Protein AF-A0A7V2MFM9-F1 (afdb_monomer_lite)

Structure (mmCIF, N/CA/C/O backbone):
data_AF-A0A7V2MFM9-F1
#
_entry.id   AF-A0A7V2MFM9-F1
#
loop_
_atom_site.group_PDB
_atom_site.id
_atom_site.type_symbol
_atom_site.label_atom_id
_atom_site.label_alt_id
_atom_site.label_comp_id
_atom_site.label_asym_id
_atom_site.label_entity_id
_atom_site.label_seq_id
_atom_site.pdbx_PDB_ins_code
_atom_site.Cartn_x
_atom_site.Cartn_y
_atom_site.Cartn_z
_atom_site.occupancy
_atom_site.B_iso_or_equiv
_atom_site.auth_seq_id
_atom_site.auth_comp_id
_atom_site.auth_asym_id
_atom_site.auth_atom_id
_atom_site.pdbx_PDB_model_num
ATOM 1 N N . MET A 1 1 ? 17.172 -5.231 14.707 1.00 28.23 1 MET A N 1
ATOM 2 C CA . MET A 1 1 ? 16.813 -5.844 13.410 1.00 28.23 1 MET A CA 1
ATOM 3 C C . MET A 1 1 ? 17.746 -5.259 12.350 1.00 28.23 1 MET A C 1
ATOM 5 O O . MET A 1 1 ? 17.566 -4.114 11.964 1.00 28.23 1 MET A O 1
ATOM 9 N N . ARG A 1 2 ? 18.834 -5.957 11.995 1.00 22.16 2 ARG A N 1
ATOM 10 C CA . ARG A 1 2 ? 19.785 -5.499 10.965 1.00 22.16 2 ARG A CA 1
ATOM 11 C C . ARG A 1 2 ? 19.236 -5.930 9.603 1.00 22.16 2 ARG A C 1
ATOM 13 O O . ARG A 1 2 ? 19.303 -7.108 9.276 1.00 22.16 2 ARG A O 1
ATOM 20 N N . PHE A 1 3 ? 18.655 -5.003 8.844 1.00 26.72 3 PHE A N 1
ATOM 21 C CA . PHE A 1 3 ? 18.325 -5.252 7.441 1.00 26.72 3 PHE A CA 1
ATOM 22 C C . PHE A 1 3 ? 19.633 -5.250 6.649 1.00 26.72 3 PHE A C 1
ATOM 24 O O . PHE A 1 3 ? 20.173 -4.194 6.328 1.00 26.72 3 PHE A O 1
ATOM 31 N N . LEU A 1 4 ? 20.178 -6.438 6.385 1.00 26.12 4 LEU A N 1
ATOM 32 C CA . LEU A 1 4 ? 21.267 -6.589 5.430 1.00 26.12 4 LEU A CA 1
ATOM 33 C C . LEU A 1 4 ? 20.660 -6.392 4.035 1.00 26.12 4 LEU A C 1
ATOM 35 O O . LEU A 1 4 ? 20.021 -7.292 3.491 1.00 26.12 4 LEU A O 1
ATOM 39 N N . ILE A 1 5 ? 20.788 -5.187 3.482 1.00 33.12 5 ILE A N 1
ATOM 40 C CA . ILE A 1 5 ? 20.418 -4.922 2.092 1.00 33.12 5 ILE A CA 1
ATOM 41 C C . ILE A 1 5 ? 21.481 -5.606 1.229 1.00 33.12 5 ILE A C 1
ATOM 43 O O . ILE A 1 5 ? 22.551 -5.055 0.983 1.00 33.12 5 ILE A O 1
ATOM 47 N N . PHE A 1 6 ? 21.201 -6.833 0.794 1.00 30.94 6 PHE A N 1
ATOM 48 C CA . PHE A 1 6 ? 21.954 -7.464 -0.283 1.00 30.94 6 PHE A CA 1
ATOM 49 C C . PHE A 1 6 ? 21.655 -6.685 -1.567 1.00 30.94 6 PHE A C 1
ATOM 51 O O . PHE A 1 6 ? 20.630 -6.893 -2.212 1.00 30.94 6 PHE A O 1
ATOM 58 N N . LEU A 1 7 ? 22.539 -5.756 -1.929 1.00 33.62 7 LEU A N 1
ATOM 59 C CA . LEU A 1 7 ? 22.647 -5.282 -3.303 1.00 33.62 7 LEU A CA 1
ATOM 60 C C . LEU A 1 7 ? 23.414 -6.366 -4.070 1.00 33.62 7 LEU A C 1
ATOM 62 O O . LEU A 1 7 ? 24.612 -6.526 -3.830 1.00 33.62 7 LEU A O 1
ATOM 66 N N . PRO A 1 8 ? 22.775 -7.146 -4.961 1.00 38.88 8 PRO A N 1
ATOM 67 C CA . PRO A 1 8 ? 23.508 -8.094 -5.777 1.00 38.88 8 PRO A CA 1
ATOM 68 C C . PRO A 1 8 ? 24.357 -7.300 -6.775 1.00 38.88 8 PRO A C 1
ATOM 70 O O . PRO A 1 8 ? 23.875 -6.853 -7.816 1.00 38.88 8 PRO A O 1
ATOM 73 N N . LEU A 1 9 ? 25.641 -7.135 -6.464 1.00 38.28 9 LEU A N 1
ATOM 74 C CA . LEU A 1 9 ? 26.685 -6.773 -7.422 1.00 38.28 9 LEU A CA 1
ATOM 75 C C . LEU A 1 9 ? 26.957 -7.981 -8.339 1.00 38.28 9 LEU A C 1
ATOM 77 O O . LEU A 1 9 ? 28.057 -8.521 -8.378 1.00 38.28 9 LEU A O 1
ATOM 81 N N . CYS A 1 10 ? 25.942 -8.464 -9.058 1.00 39.78 10 CYS A N 1
ATOM 82 C CA . CYS A 1 10 ? 26.129 -9.523 -10.044 1.00 39.78 10 CYS A CA 1
ATOM 83 C C . CYS A 1 10 ? 26.577 -8.902 -11.370 1.00 39.78 10 CYS A C 1
ATOM 85 O O . CYS A 1 10 ? 25.773 -8.389 -12.151 1.00 39.78 10 CYS A O 1
ATOM 87 N N . GLY A 1 11 ? 27.888 -8.962 -11.605 1.00 39.03 11 GLY A N 1
ATOM 88 C CA . GLY A 1 11 ? 28.531 -8.672 -12.880 1.00 39.03 11 GLY A CA 1
ATOM 89 C C . GLY A 1 11 ? 28.174 -9.722 -13.930 1.00 39.03 11 GLY A C 1
ATOM 90 O O . GLY A 1 11 ? 28.834 -10.744 -14.057 1.00 39.03 11 GLY A O 1
ATOM 91 N N . GLY A 1 12 ? 27.128 -9.449 -14.700 1.00 43.03 12 GLY A N 1
ATOM 92 C CA . GLY A 1 12 ? 26.833 -10.118 -15.959 1.00 43.03 12 GLY A CA 1
ATOM 93 C C . GLY A 1 12 ? 26.215 -9.090 -16.891 1.00 43.03 12 GLY A C 1
ATOM 94 O O . GLY A 1 12 ? 25.086 -8.656 -16.667 1.00 43.03 12 GLY A O 1
ATOM 95 N N . LEU A 1 13 ? 26.971 -8.639 -17.895 1.00 42.72 13 LEU A N 1
ATOM 96 C CA . LEU A 1 13 ? 26.523 -7.663 -18.893 1.00 42.72 13 LEU A CA 1
ATOM 97 C C . LEU A 1 13 ? 25.473 -8.308 -19.808 1.00 42.72 13 LEU A C 1
ATOM 99 O O . LEU A 1 13 ? 25.763 -8.735 -20.922 1.00 42.72 13 LEU A O 1
ATOM 103 N N . ALA A 1 14 ? 24.236 -8.403 -19.324 1.00 48.91 14 ALA A N 1
ATOM 104 C CA . ALA A 1 14 ? 23.092 -8.695 -20.169 1.00 48.91 14 ALA A CA 1
ATOM 105 C C . ALA A 1 14 ? 22.925 -7.558 -21.193 1.00 48.91 14 ALA A C 1
ATOM 107 O O . ALA A 1 14 ? 23.039 -6.379 -20.845 1.00 48.91 14 ALA A O 1
ATOM 108 N N . ALA A 1 15 ? 22.669 -7.911 -22.455 1.00 46.16 15 ALA A N 1
ATOM 109 C CA . ALA A 1 15 ? 22.426 -6.948 -23.528 1.00 46.16 15 ALA A CA 1
ATOM 110 C C . ALA A 1 15 ? 21.334 -5.930 -23.132 1.00 46.16 15 ALA A C 1
ATOM 112 O O . ALA A 1 15 ? 20.383 -6.312 -22.447 1.00 46.16 15 ALA A O 1
ATOM 113 N N . PRO A 1 16 ? 21.432 -4.655 -23.563 1.00 45.28 16 PRO A N 1
ATOM 114 C CA . PRO A 1 16 ? 20.460 -3.620 -23.222 1.00 45.28 16 PRO A CA 1
ATOM 115 C C . PRO A 1 16 ? 19.063 -4.040 -23.681 1.00 45.28 16 PRO A C 1
ATOM 117 O O . PRO A 1 16 ? 18.812 -4.280 -24.864 1.00 45.28 16 PRO A O 1
ATOM 120 N N . ILE A 1 17 ? 18.162 -4.176 -22.714 1.00 47.69 17 ILE A N 1
ATOM 121 C CA . ILE A 1 17 ? 16.843 -4.766 -22.929 1.00 47.69 17 ILE A CA 1
ATOM 122 C C . ILE A 1 17 ? 15.903 -3.677 -23.458 1.00 47.69 17 ILE A C 1
ATOM 124 O O . ILE A 1 17 ? 15.924 -2.566 -22.923 1.00 47.69 17 ILE A O 1
ATOM 128 N N . PRO A 1 18 ? 15.099 -3.952 -24.509 1.00 54.28 18 PRO A N 1
ATOM 129 C CA . PRO A 1 18 ? 14.146 -2.986 -25.027 1.00 54.28 18 PRO A CA 1
ATOM 130 C C . PRO A 1 18 ? 13.223 -2.495 -23.918 1.00 54.28 18 PRO A C 1
ATOM 132 O O . PRO A 1 18 ? 12.782 -3.250 -23.050 1.00 54.28 18 PRO A O 1
ATOM 135 N N . ASP A 1 19 ? 12.979 -1.200 -23.998 1.00 59.31 19 ASP A N 1
ATOM 136 C CA . ASP A 1 19 ? 12.135 -0.415 -23.124 1.00 59.31 19 ASP A CA 1
ATOM 137 C C . ASP A 1 19 ? 10.803 -1.128 -22.843 1.00 59.31 19 ASP A C 1
ATOM 139 O O . ASP A 1 19 ? 9.998 -1.332 -23.754 1.00 59.31 19 ASP A O 1
ATOM 143 N N . GLN A 1 20 ? 10.584 -1.579 -21.605 1.00 65.25 20 GLN A N 1
ATOM 144 C CA . GLN A 1 20 ? 9.329 -2.235 -21.224 1.00 65.25 20 GLN A CA 1
ATOM 145 C C . GLN A 1 20 ? 8.269 -1.159 -20.984 1.00 65.25 20 GLN A C 1
ATOM 147 O O . GLN A 1 20 ? 8.007 -0.772 -19.849 1.00 65.25 20 GLN A O 1
ATOM 152 N N . SER A 1 21 ? 7.670 -0.670 -22.069 1.00 80.81 21 SER A N 1
ATOM 153 C CA . SER A 1 21 ? 6.615 0.346 -22.031 1.00 80.81 21 SER A CA 1
ATOM 154 C C . SER A 1 21 ? 5.317 -0.149 -21.397 1.00 80.81 21 SER A C 1
ATOM 156 O O . SER A 1 21 ? 4.509 0.671 -20.982 1.00 80.81 21 SER A O 1
ATOM 158 N N . VAL A 1 22 ? 5.099 -1.465 -21.309 1.00 89.19 22 VAL A N 1
ATOM 159 C CA . VAL A 1 22 ? 3.931 -2.079 -20.663 1.00 89.19 22 VAL A CA 1
ATOM 160 C C . VAL A 1 22 ? 4.378 -3.305 -19.878 1.00 89.19 22 VAL A C 1
ATOM 162 O O . VAL A 1 22 ? 5.182 -4.102 -20.366 1.00 89.19 22 VAL A O 1
ATOM 165 N N . ARG A 1 23 ? 3.839 -3.468 -18.671 1.00 90.31 23 ARG A N 1
ATOM 166 C CA . ARG A 1 23 ? 4.112 -4.605 -17.797 1.00 90.31 23 ARG A CA 1
ATOM 167 C C . ARG A 1 23 ? 2.863 -4.958 -17.005 1.00 90.31 23 ARG A C 1
ATOM 169 O O . ARG A 1 23 ? 2.269 -4.091 -16.376 1.00 90.31 23 ARG A O 1
ATOM 176 N N . ILE A 1 24 ? 2.507 -6.237 -17.001 1.00 92.50 24 ILE A N 1
ATOM 177 C CA . ILE A 1 24 ? 1.445 -6.777 -16.149 1.00 92.50 24 ILE A CA 1
ATOM 178 C C . ILE A 1 24 ? 2.081 -7.848 -15.280 1.00 92.50 24 ILE A C 1
ATOM 180 O O . ILE A 1 24 ? 2.704 -8.771 -15.802 1.00 92.50 24 ILE A O 1
ATOM 184 N N . ILE A 1 25 ? 1.973 -7.716 -13.967 1.00 93.06 25 ILE A N 1
ATOM 185 C CA . ILE A 1 25 ? 2.511 -8.678 -13.010 1.00 93.06 25 ILE A CA 1
ATOM 186 C C . ILE A 1 25 ? 1.401 -9.135 -12.093 1.00 93.06 25 ILE A C 1
ATOM 188 O O . ILE A 1 25 ? 0.665 -8.305 -11.581 1.00 93.06 25 ILE A O 1
ATOM 192 N N . ALA A 1 26 ? 1.321 -10.433 -11.834 1.00 93.62 26 ALA A N 1
ATOM 193 C CA . ALA A 1 26 ? 0.479 -10.960 -10.771 1.00 93.62 26 ALA A CA 1
ATOM 194 C C . ALA A 1 26 ? 1.302 -11.849 -9.843 1.00 93.62 26 ALA A C 1
ATOM 196 O O . ALA A 1 26 ? 2.227 -12.533 -10.288 1.00 93.62 26 ALA A O 1
ATOM 197 N N . GLY A 1 27 ? 1.005 -11.820 -8.550 1.00 93.19 27 GLY A N 1
ATOM 198 C CA . GLY A 1 27 ? 1.821 -12.531 -7.581 1.00 93.19 27 GLY A CA 1
ATOM 199 C C . GLY A 1 27 ? 1.334 -12.435 -6.150 1.00 93.19 27 GLY A C 1
ATOM 200 O O . GLY A 1 27 ? 0.159 -12.184 -5.883 1.00 93.19 27 GLY A O 1
ATOM 201 N N . LEU A 1 28 ? 2.278 -12.650 -5.239 1.00 93.38 28 LEU A N 1
ATOM 202 C CA . LEU A 1 28 ? 2.068 -12.654 -3.802 1.00 93.38 28 LEU A CA 1
ATOM 203 C C . LEU A 1 28 ? 2.970 -11.617 -3.147 1.00 93.38 28 LEU A C 1
ATOM 205 O O . LEU A 1 28 ? 4.139 -11.452 -3.501 1.00 93.38 28 LEU A O 1
ATOM 209 N N . GLU A 1 29 ? 2.414 -10.920 -2.171 1.00 93.81 29 GLU A N 1
ATOM 210 C CA . GLU A 1 29 ? 3.131 -9.973 -1.338 1.00 93.81 29 GLU A CA 1
ATOM 211 C C . GLU A 1 29 ? 2.871 -10.264 0.135 1.00 93.81 29 GLU A C 1
ATOM 213 O O . GLU A 1 29 ? 1.782 -10.677 0.528 1.00 93.81 29 GLU A O 1
ATOM 218 N N . GLN A 1 30 ? 3.874 -10.001 0.955 1.00 93.31 30 GLN A N 1
ATOM 219 C CA . GLN A 1 30 ? 3.729 -9.818 2.383 1.00 93.31 30 GLN A CA 1
ATOM 220 C C . GLN A 1 30 ? 3.854 -8.329 2.672 1.00 93.31 30 GLN A C 1
ATOM 222 O O . GLN A 1 30 ? 4.823 -7.681 2.275 1.00 93.31 30 GLN A O 1
ATOM 227 N N . SER A 1 31 ? 2.866 -7.787 3.368 1.00 93.56 31 SER A N 1
ATOM 228 C CA . SER A 1 31 ? 2.867 -6.402 3.822 1.00 93.56 31 SER A CA 1
ATOM 229 C C . SER A 1 31 ? 2.670 -6.346 5.327 1.00 93.56 31 SER A C 1
ATOM 231 O O . SER A 1 31 ? 2.075 -7.241 5.928 1.00 93.56 31 SER A O 1
ATOM 233 N N . GLY A 1 32 ? 3.198 -5.307 5.955 1.00 91.94 32 GLY A N 1
ATOM 234 C CA . GLY A 1 32 ? 3.067 -5.106 7.387 1.00 91.94 32 GLY A CA 1
ATOM 235 C C . GLY A 1 32 ? 3.265 -3.650 7.760 1.00 91.94 32 GLY A C 1
ATOM 236 O O . GLY A 1 32 ? 3.769 -2.847 6.975 1.00 91.94 32 GLY A O 1
ATOM 237 N N . ALA A 1 33 ? 2.864 -3.323 8.980 1.00 91.44 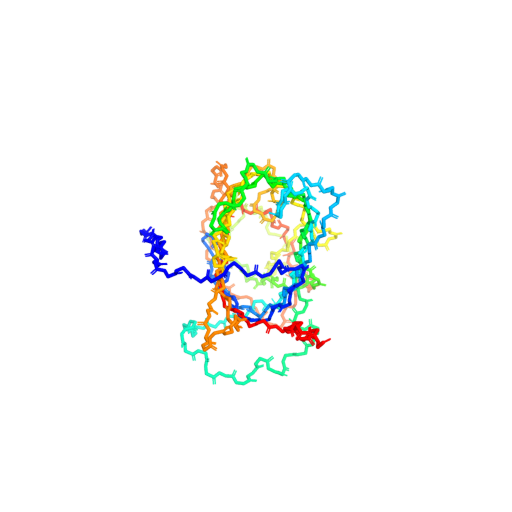33 ALA A N 1
ATOM 238 C CA . ALA A 1 33 ? 3.115 -2.028 9.586 1.00 91.44 33 ALA A CA 1
ATOM 239 C C . ALA A 1 33 ? 3.810 -2.229 10.933 1.00 91.44 33 ALA A C 1
ATOM 241 O O . ALA A 1 33 ? 3.605 -3.249 11.595 1.00 91.44 33 ALA A O 1
ATOM 242 N N . SER A 1 34 ? 4.616 -1.258 11.356 1.00 88.81 34 SER A N 1
ATOM 243 C CA . SER A 1 34 ? 5.258 -1.290 12.669 1.00 88.81 34 SER A CA 1
ATOM 244 C C . SER A 1 34 ? 4.211 -1.478 13.777 1.00 88.81 34 SER A C 1
ATOM 246 O O . SER A 1 34 ? 3.210 -0.759 13.839 1.00 88.81 34 SER A O 1
ATOM 248 N N . GLY A 1 35 ? 4.415 -2.489 14.628 1.00 83.62 35 GLY A N 1
ATOM 249 C CA . GLY A 1 35 ? 3.490 -2.846 15.709 1.00 83.62 35 GLY A CA 1
ATOM 250 C C . GLY A 1 35 ? 2.209 -3.573 15.275 1.00 83.62 35 GLY A C 1
ATOM 251 O O . GLY A 1 35 ? 1.296 -3.688 16.089 1.00 83.62 35 GLY A O 1
ATOM 252 N N . ALA A 1 36 ? 2.119 -4.052 14.032 1.00 84.81 36 ALA A N 1
ATOM 253 C CA . ALA A 1 36 ? 1.030 -4.900 13.551 1.00 84.81 36 ALA A CA 1
ATOM 254 C C . ALA A 1 36 ? 1.567 -6.218 12.975 1.00 84.81 36 ALA A C 1
ATOM 256 O O . ALA A 1 36 ? 2.700 -6.284 12.495 1.00 84.81 36 ALA A O 1
ATOM 257 N N . SER A 1 37 ? 0.738 -7.262 12.995 1.00 86.62 37 SER A N 1
ATOM 258 C CA . SER A 1 37 ? 1.042 -8.518 12.309 1.00 86.62 37 SER A CA 1
ATOM 259 C C . SER A 1 37 ? 1.158 -8.284 10.804 1.00 86.62 37 SER A C 1
ATOM 261 O O . SER A 1 37 ? 0.412 -7.488 10.227 1.00 86.62 37 SER A O 1
ATOM 263 N N . SER A 1 38 ? 2.081 -8.986 10.153 1.00 89.25 38 SER A N 1
ATOM 264 C CA . SER A 1 38 ? 2.138 -8.996 8.695 1.00 89.25 38 SER A CA 1
ATOM 265 C C . SER A 1 38 ? 0.986 -9.796 8.106 1.00 89.25 38 SER A C 1
ATOM 267 O O . SER A 1 38 ? 0.534 -10.774 8.698 1.00 89.25 38 SER A O 1
ATOM 269 N N . ALA A 1 39 ? 0.567 -9.418 6.908 1.00 89.81 39 ALA A N 1
ATOM 270 C CA . ALA A 1 39 ? -0.446 -10.118 6.144 1.00 89.81 39 ALA A CA 1
ATOM 271 C C . ALA A 1 39 ? 0.082 -10.482 4.759 1.00 89.81 39 ALA A C 1
ATOM 273 O O . ALA A 1 39 ? 0.817 -9.707 4.139 1.00 89.81 39 ALA A O 1
ATOM 274 N N . GLN A 1 40 ? -0.339 -11.644 4.266 1.00 91.12 40 GLN A N 1
ATOM 275 C CA . GLN A 1 40 ? -0.100 -12.048 2.888 1.00 91.12 40 GLN A CA 1
ATOM 276 C C . GLN A 1 40 ? -1.281 -11.623 2.014 1.00 91.12 40 GLN A C 1
ATOM 278 O O . GLN A 1 40 ? -2.441 -11.699 2.430 1.00 91.12 40 GLN A O 1
ATOM 283 N N . ARG A 1 41 ? -0.983 -11.145 0.807 1.00 91.06 41 ARG A N 1
ATOM 284 C CA . ARG A 1 41 ? -1.965 -10.699 -0.185 1.00 91.06 41 ARG A CA 1
ATOM 285 C C . ARG A 1 41 ? -1.582 -11.204 -1.565 1.00 91.06 41 ARG A C 1
ATOM 287 O O . ARG A 1 41 ? -0.404 -11.332 -1.893 1.00 91.06 41 ARG A O 1
ATOM 294 N N . GLN A 1 42 ? -2.593 -11.451 -2.381 1.00 92.25 42 GLN A N 1
ATOM 295 C CA . GLN A 1 42 ? -2.434 -11.561 -3.824 1.00 92.25 42 GLN A CA 1
ATOM 296 C C . GLN A 1 42 ? -2.454 -10.154 -4.414 1.00 92.25 42 GLN A C 1
ATOM 298 O O . GLN A 1 42 ? -3.148 -9.274 -3.901 1.00 92.25 42 GLN A O 1
ATOM 303 N N . PHE A 1 43 ? -1.693 -9.931 -5.480 1.00 93.69 43 PHE A N 1
ATOM 304 C CA . PHE A 1 43 ? -1.696 -8.644 -6.163 1.00 93.69 43 PHE A CA 1
ATOM 305 C C . PHE A 1 43 ? -1.652 -8.794 -7.679 1.00 93.69 43 PHE A C 1
ATOM 307 O O . PHE A 1 43 ? -1.116 -9.770 -8.207 1.00 93.69 43 PHE A O 1
ATOM 314 N N . VAL A 1 44 ? -2.166 -7.773 -8.360 1.00 94.19 44 VAL A N 1
ATOM 315 C CA . VAL A 1 44 ? -1.979 -7.524 -9.789 1.00 94.19 44 VAL A CA 1
ATOM 316 C C . VAL A 1 44 ? -1.440 -6.107 -9.951 1.00 94.19 44 VAL A C 1
ATOM 318 O O . VAL A 1 44 ? -1.947 -5.174 -9.342 1.00 94.19 44 VAL A O 1
ATOM 321 N N . ASN A 1 45 ? -0.395 -5.938 -10.747 1.00 94.75 45 ASN A N 1
ATOM 322 C CA . ASN A 1 45 ? 0.282 -4.678 -11.008 1.00 94.75 45 ASN A CA 1
ATOM 323 C C . ASN A 1 45 ? 0.319 -4.429 -12.515 1.00 94.75 45 ASN A C 1
ATOM 325 O O . ASN A 1 45 ? 0.831 -5.260 -13.264 1.00 94.75 45 ASN A O 1
ATOM 329 N N . LEU A 1 46 ? -0.219 -3.297 -12.950 1.00 94.88 46 LEU A N 1
ATOM 330 C CA . LEU A 1 46 ? -0.250 -2.854 -14.333 1.00 94.88 46 LEU A CA 1
ATOM 331 C C . LEU A 1 46 ? 0.551 -1.564 -14.435 1.00 94.88 46 LEU A C 1
ATOM 333 O O . LEU A 1 46 ? 0.123 -0.520 -13.957 1.00 94.88 46 LEU A O 1
ATOM 337 N N . PHE A 1 47 ? 1.695 -1.637 -15.097 1.00 93.88 47 PHE A N 1
ATOM 338 C CA . PHE A 1 47 ? 2.568 -0.501 -15.322 1.00 93.88 47 PHE A CA 1
ATOM 339 C C . PHE A 1 47 ? 2.615 -0.161 -16.807 1.00 93.88 47 PHE A C 1
ATOM 341 O O . PHE A 1 47 ? 2.730 -1.049 -17.660 1.00 93.88 47 PHE A O 1
ATOM 348 N N . ARG A 1 48 ? 2.569 1.133 -17.117 1.00 93.56 48 ARG A N 1
ATOM 349 C CA . ARG A 1 48 ? 2.744 1.654 -18.467 1.00 93.56 48 ARG A CA 1
ATOM 350 C C . ARG A 1 48 ? 3.576 2.928 -18.463 1.00 93.56 48 ARG A C 1
ATOM 352 O O . ARG A 1 48 ? 3.423 3.770 -17.588 1.00 93.56 48 ARG A O 1
ATOM 359 N N . GLU A 1 49 ? 4.432 3.074 -19.465 1.00 92.19 49 GLU A N 1
ATOM 360 C CA . GLU A 1 49 ? 5.264 4.255 -19.680 1.00 92.19 49 GLU A CA 1
ATOM 361 C C . GLU A 1 49 ? 5.159 4.735 -21.134 1.00 92.19 49 GLU A C 1
ATOM 363 O O . GLU A 1 49 ? 5.116 3.938 -22.076 1.00 92.19 49 GLU A O 1
ATOM 368 N N . TRP A 1 50 ? 5.136 6.054 -21.306 1.00 90.88 50 TRP A N 1
ATOM 369 C CA . TRP A 1 50 ? 5.067 6.764 -22.576 1.00 90.88 50 TRP A CA 1
ATOM 370 C C . TRP A 1 50 ? 6.169 7.819 -22.650 1.00 90.88 50 TRP A C 1
ATOM 372 O O . TRP A 1 50 ? 6.407 8.552 -21.690 1.00 90.88 50 TRP A O 1
ATOM 382 N N . THR A 1 51 ? 6.812 7.952 -23.807 1.00 90.69 51 THR A N 1
ATOM 383 C CA . THR A 1 51 ? 7.703 9.088 -24.078 1.00 90.69 51 THR A CA 1
ATOM 384 C C . THR A 1 51 ? 6.852 10.303 -24.424 1.00 90.69 51 THR A C 1
ATOM 386 O O . THR A 1 51 ? 6.112 10.259 -25.402 1.00 90.69 51 THR A O 1
ATOM 389 N N . VAL A 1 52 ? 6.957 11.373 -23.635 1.00 92.38 52 VAL A N 1
ATOM 390 C CA . VAL A 1 52 ? 6.197 12.619 -23.853 1.00 92.38 52 VAL A CA 1
ATOM 391 C C . VAL A 1 52 ? 7.032 13.708 -24.516 1.00 92.38 52 VAL A C 1
ATOM 393 O O . VAL A 1 52 ? 6.488 14.555 -25.212 1.00 92.38 52 VAL A O 1
ATOM 396 N N . ALA A 1 53 ? 8.355 13.659 -24.359 1.00 90.19 53 ALA A N 1
ATOM 397 C CA . ALA A 1 53 ? 9.278 14.510 -25.098 1.00 90.19 53 ALA A CA 1
ATOM 398 C C . ALA A 1 53 ? 10.508 13.695 -25.492 1.00 90.19 53 ALA A C 1
ATOM 400 O O . ALA A 1 53 ? 11.110 13.024 -24.650 1.00 90.19 53 ALA A O 1
ATOM 401 N N . ALA A 1 54 ? 10.878 13.737 -26.771 1.00 87.44 54 ALA A N 1
ATOM 402 C CA . ALA A 1 54 ? 12.127 13.145 -27.227 1.00 87.44 54 ALA A CA 1
ATOM 403 C C . ALA A 1 54 ? 13.313 13.949 -26.676 1.00 87.44 54 ALA A C 1
ATOM 405 O O . ALA A 1 54 ? 13.241 15.169 -26.560 1.00 87.44 54 ALA A O 1
ATOM 406 N N . GLY A 1 55 ? 14.407 13.267 -26.354 1.00 81.88 55 GLY A N 1
ATOM 407 C CA . GLY A 1 55 ? 15.681 13.923 -26.070 1.00 81.88 55 GLY A CA 1
ATOM 408 C C . GLY A 1 55 ? 16.776 13.406 -26.988 1.00 81.88 55 GLY A C 1
ATOM 409 O O . GLY A 1 55 ? 16.547 12.519 -27.814 1.00 81.88 55 GLY A O 1
ATOM 410 N N . SER A 1 56 ? 17.977 13.958 -26.846 1.00 74.69 56 SER A N 1
ATOM 411 C CA . SER A 1 56 ? 19.142 13.576 -27.641 1.00 74.69 56 SER A CA 1
ATOM 412 C C . SER A 1 56 ? 19.591 12.147 -27.297 1.00 74.69 56 SER A C 1
ATOM 414 O O . SER A 1 56 ? 20.337 11.893 -26.355 1.00 74.69 56 SER A O 1
ATOM 416 N N . GLY A 1 57 ? 19.107 11.170 -28.066 1.00 71.38 57 GLY A N 1
ATOM 417 C CA . GLY A 1 57 ? 19.557 9.777 -28.014 1.00 71.38 57 GLY A CA 1
ATOM 418 C C . GLY A 1 57 ? 18.563 8.778 -27.412 1.00 71.38 57 GLY A C 1
ATOM 419 O O . GLY A 1 57 ? 17.521 9.117 -26.847 1.00 71.38 57 GLY A O 1
ATOM 420 N N . ARG A 1 58 ? 18.894 7.486 -27.551 1.00 66.06 58 ARG A N 1
ATOM 421 C CA . ARG A 1 58 ? 18.069 6.379 -27.041 1.00 66.06 58 ARG A CA 1
ATOM 422 C C . ARG A 1 58 ? 17.959 6.467 -25.518 1.00 66.06 58 ARG A C 1
ATOM 424 O O . ARG A 1 58 ? 18.950 6.312 -24.815 1.00 66.06 58 ARG A O 1
ATOM 431 N N . GLY A 1 59 ? 16.743 6.691 -25.024 1.00 68.81 59 GLY A N 1
ATOM 432 C CA . GLY A 1 59 ? 16.451 6.788 -23.591 1.00 68.81 59 GLY A CA 1
ATOM 433 C C . GLY A 1 59 ? 16.579 8.190 -22.987 1.00 68.81 59 GLY A C 1
ATOM 434 O O . GLY A 1 59 ? 16.319 8.337 -21.800 1.00 68.81 59 GLY A O 1
ATOM 435 N N . GLY A 1 60 ? 16.928 9.212 -23.778 1.00 73.31 60 GLY A N 1
ATOM 436 C CA . GLY A 1 60 ? 17.159 10.585 -23.303 1.00 73.31 60 GLY A CA 1
ATOM 437 C C . GLY A 1 60 ? 15.921 11.483 -23.182 1.00 73.31 60 GLY A C 1
ATOM 438 O O . GLY A 1 60 ? 16.082 12.683 -23.021 1.00 73.31 60 GLY A O 1
ATOM 439 N N . GLY A 1 61 ? 14.702 10.949 -23.285 1.00 87.31 61 GLY A N 1
ATOM 440 C CA . GLY A 1 61 ? 13.463 11.738 -23.293 1.00 87.31 61 GLY A CA 1
ATOM 441 C C . GLY A 1 61 ? 12.732 11.797 -21.950 1.00 87.31 61 GLY A C 1
ATOM 442 O O . GLY A 1 61 ? 12.876 10.891 -21.127 1.00 87.31 61 GLY A O 1
ATOM 443 N N . VAL A 1 62 ? 11.901 12.827 -21.762 1.00 91.38 62 VAL A N 1
ATOM 444 C CA . VAL A 1 62 ? 10.948 12.895 -20.642 1.00 91.38 62 VAL A CA 1
ATOM 445 C C . VAL A 1 62 ? 9.864 11.850 -20.859 1.00 91.38 62 VAL A C 1
ATOM 447 O O . VAL A 1 62 ? 9.338 11.694 -21.968 1.00 91.38 62 VAL A O 1
ATOM 450 N N . ARG A 1 63 ? 9.519 11.133 -19.792 1.00 93.38 63 ARG A N 1
ATOM 451 C CA . ARG A 1 63 ? 8.526 10.064 -19.840 1.00 93.38 63 ARG A CA 1
ATOM 452 C C . ARG A 1 63 ? 7.431 10.286 -18.825 1.00 93.38 63 ARG A C 1
ATOM 454 O O . ARG A 1 63 ? 7.700 10.671 -17.693 1.00 93.38 63 ARG A O 1
ATOM 461 N N . TRP A 1 64 ? 6.211 10.002 -19.237 1.00 93.19 64 TRP A N 1
ATOM 462 C CA . TRP A 1 64 ? 5.067 9.880 -18.352 1.00 93.19 64 TRP A CA 1
ATOM 463 C C . TRP A 1 64 ? 4.825 8.401 -18.085 1.00 93.19 64 TRP A C 1
ATOM 465 O O . TRP A 1 64 ? 4.962 7.578 -18.987 1.00 93.19 64 TRP A O 1
ATOM 475 N N . TRP A 1 65 ? 4.489 8.043 -16.856 1.00 94.31 65 TRP A N 1
ATOM 476 C CA . TRP A 1 65 ? 4.176 6.670 -16.494 1.00 94.31 65 TRP A CA 1
ATOM 477 C C . TRP A 1 65 ? 2.962 6.603 -15.576 1.00 94.31 65 TRP A C 1
ATOM 479 O O . TRP A 1 65 ? 2.616 7.558 -14.877 1.00 94.31 65 TRP A O 1
ATOM 489 N N . GLY A 1 66 ? 2.310 5.451 -15.598 1.00 93.75 66 GLY A N 1
ATOM 490 C CA . GLY A 1 66 ? 1.204 5.092 -14.729 1.00 93.75 66 GLY A CA 1
ATOM 491 C C . GLY A 1 66 ? 1.404 3.684 -14.194 1.00 93.75 66 GLY A C 1
ATOM 492 O O . GLY A 1 66 ? 1.871 2.796 -14.907 1.00 93.75 66 GLY A O 1
ATOM 493 N N . ASP A 1 67 ? 1.056 3.501 -12.934 1.00 94.62 67 ASP A N 1
ATOM 494 C CA . ASP A 1 67 ? 1.085 2.242 -12.218 1.00 94.62 67 ASP A CA 1
ATOM 495 C C . ASP A 1 67 ? -0.245 2.056 -11.482 1.00 94.62 67 ASP A C 1
ATOM 497 O O . ASP A 1 67 ? -0.666 2.908 -10.696 1.00 94.62 67 ASP A O 1
ATOM 501 N N . VAL A 1 68 ? -0.919 0.950 -11.769 1.00 94.88 68 VAL A N 1
ATOM 502 C CA . VAL A 1 68 ? -2.144 0.522 -11.099 1.00 94.88 68 VAL A CA 1
ATOM 503 C C . VAL A 1 68 ? -1.852 -0.794 -10.409 1.00 94.88 68 VAL A C 1
ATOM 505 O O . VAL A 1 68 ? -1.565 -1.799 -11.058 1.00 94.88 68 VAL A O 1
ATOM 508 N N . ARG A 1 69 ? -1.973 -0.824 -9.088 1.00 94.19 69 ARG A N 1
ATOM 509 C CA . ARG A 1 69 ? -1.857 -2.044 -8.300 1.00 94.19 69 ARG A CA 1
ATOM 510 C C . ARG A 1 69 ? -3.185 -2.357 -7.633 1.00 94.19 69 ARG A C 1
ATOM 512 O O . ARG A 1 69 ? -3.730 -1.529 -6.916 1.00 94.19 69 ARG A O 1
ATOM 519 N N . LEU A 1 70 ? -3.672 -3.570 -7.836 1.00 92.38 70 LEU A N 1
ATOM 520 C CA . LEU A 1 70 ? -4.804 -4.143 -7.121 1.00 92.38 70 LEU A CA 1
ATOM 521 C C . LEU A 1 70 ? -4.279 -5.189 -6.145 1.00 92.38 70 LEU A C 1
ATOM 523 O O . LEU A 1 70 ? -3.381 -5.961 -6.487 1.00 92.38 70 LEU A O 1
ATOM 527 N N . THR A 1 71 ? -4.820 -5.204 -4.934 1.00 90.56 71 THR A N 1
ATOM 528 C CA . THR A 1 71 ? -4.427 -6.140 -3.878 1.00 90.56 71 THR A CA 1
ATOM 529 C C . THR A 1 71 ? -5.652 -6.747 -3.215 1.00 90.56 71 THR A C 1
ATOM 531 O O . THR A 1 71 ? -6.662 -6.069 -2.996 1.00 90.56 71 THR A O 1
ATOM 534 N N . SER A 1 72 ? -5.543 -8.033 -2.889 1.00 88.12 72 SER A N 1
ATOM 535 C CA . SER A 1 72 ? -6.595 -8.781 -2.213 1.00 88.12 72 SER A CA 1
ATOM 536 C C . SER A 1 72 ? -6.723 -8.376 -0.749 1.00 88.12 72 SER A C 1
ATOM 538 O O . SER A 1 72 ? -5.836 -7.733 -0.174 1.00 88.12 72 SER A O 1
ATOM 540 N N . ALA A 1 73 ? -7.797 -8.843 -0.110 1.00 80.25 73 ALA A N 1
ATOM 541 C CA . ALA A 1 73 ? -7.905 -8.764 1.340 1.00 80.25 73 ALA A CA 1
ATOM 542 C C . ALA A 1 73 ? -6.695 -9.461 1.995 1.00 80.25 73 ALA A C 1
ATOM 544 O O . ALA A 1 73 ? -6.197 -10.466 1.465 1.00 80.25 73 ALA A O 1
ATOM 545 N N . PRO A 1 74 ? -6.196 -8.933 3.128 1.00 76.56 74 PRO A N 1
ATOM 546 C CA . PRO A 1 74 ? -5.159 -9.600 3.897 1.00 76.56 74 PRO A CA 1
ATOM 547 C C . PRO A 1 74 ? -5.653 -10.976 4.348 1.00 76.56 74 PRO A C 1
ATOM 549 O O . PRO A 1 74 ? -6.695 -11.084 4.988 1.00 76.56 74 PRO A O 1
ATOM 552 N N . ARG A 1 75 ? -4.879 -12.023 4.053 1.00 74.56 75 ARG A N 1
ATOM 553 C CA . ARG A 1 75 ? -5.070 -13.345 4.650 1.00 74.56 75 ARG A CA 1
ATOM 554 C C . ARG A 1 75 ? -4.046 -13.510 5.766 1.00 74.56 75 ARG A C 1
ATOM 556 O O . ARG A 1 75 ? -2.845 -13.315 5.552 1.00 74.56 75 ARG A O 1
ATOM 563 N N . GLN A 1 76 ? -4.525 -13.820 6.970 1.00 62.62 76 GLN A N 1
ATOM 564 C CA . GLN A 1 76 ? -3.650 -14.267 8.047 1.00 62.62 76 GLN A CA 1
ATOM 565 C C . GLN A 1 76 ? -3.181 -15.671 7.681 1.00 62.62 76 GLN A C 1
ATOM 567 O O . GLN A 1 76 ? -3.955 -16.621 7.707 1.00 62.62 76 GLN A O 1
ATOM 572 N N . SER A 1 77 ? -1.925 -15.775 7.271 1.00 67.25 77 SER A N 1
ATOM 573 C CA . SER A 1 77 ? -1.259 -17.048 7.049 1.00 67.25 77 SER A CA 1
ATOM 574 C C . SER A 1 77 ? -0.092 -17.122 8.017 1.00 67.25 77 SER A C 1
ATOM 576 O O . SER A 1 77 ? 0.711 -16.188 8.082 1.00 67.25 77 SER A O 1
ATOM 578 N N . ALA A 1 78 ? -0.018 -18.208 8.781 1.00 66.81 78 ALA A N 1
ATOM 579 C CA . ALA A 1 78 ? 1.153 -18.523 9.593 1.00 66.81 78 ALA A CA 1
ATOM 580 C C . ALA A 1 78 ? 2.294 -19.119 8.743 1.00 66.81 78 ALA A C 1
ATOM 582 O O . ALA A 1 78 ? 3.421 -19.228 9.221 1.00 66.81 78 ALA A O 1
ATOM 583 N N . GLU A 1 79 ? 2.015 -19.482 7.486 1.00 71.19 79 GLU A N 1
ATOM 584 C CA . GLU A 1 79 ? 2.973 -20.125 6.590 1.00 71.19 79 GLU A CA 1
ATOM 585 C C . GLU A 1 79 ? 4.033 -19.119 6.099 1.00 71.19 79 GLU A C 1
ATOM 587 O O . GLU A 1 79 ? 3.685 -18.058 5.555 1.00 71.19 79 GLU A O 1
ATOM 592 N N . PRO A 1 80 ? 5.335 -19.431 6.228 1.00 65.69 80 PRO A N 1
ATOM 593 C CA . PRO A 1 80 ? 6.397 -18.604 5.675 1.00 65.69 80 PRO A CA 1
ATOM 594 C C . PRO A 1 80 ? 6.326 -18.561 4.140 1.00 65.69 80 PRO A C 1
ATOM 596 O O . PRO A 1 80 ? 6.004 -19.547 3.481 1.00 65.69 80 PRO A O 1
ATOM 599 N N . LEU A 1 81 ? 6.703 -17.418 3.551 1.00 62.41 81 LEU A N 1
ATOM 600 C CA . LEU A 1 81 ? 6.585 -17.134 2.107 1.00 62.41 81 LEU A CA 1
ATOM 601 C C . LEU A 1 81 ? 7.276 -18.170 1.191 1.00 62.41 81 LEU A C 1
ATOM 603 O O . LEU A 1 81 ? 6.970 -18.255 0.005 1.00 62.41 81 LEU A O 1
ATOM 607 N N . VAL A 1 82 ? 8.221 -18.941 1.734 1.00 62.38 82 VAL A N 1
ATOM 608 C CA . VAL A 1 82 ? 9.009 -19.956 1.017 1.00 62.38 82 VAL A CA 1
ATOM 609 C C . VAL A 1 82 ? 8.230 -21.268 0.825 1.00 62.38 82 VAL A C 1
ATOM 611 O O . VAL A 1 82 ? 8.576 -22.056 -0.048 1.00 62.38 82 VAL A O 1
ATOM 614 N N . GLN A 1 83 ? 7.158 -21.505 1.588 1.00 63.03 83 GLN A N 1
ATOM 615 C CA . GLN A 1 83 ? 6.421 -22.777 1.592 1.00 63.03 83 GLN A CA 1
ATOM 616 C C . GLN A 1 83 ? 5.140 -22.768 0.746 1.00 63.03 83 GLN A C 1
ATOM 618 O O . GLN A 1 83 ? 4.357 -23.715 0.806 1.00 63.03 83 GLN A O 1
ATOM 623 N N . ILE A 1 84 ? 4.927 -21.749 -0.092 1.00 58.03 84 ILE A N 1
ATOM 624 C CA . ILE A 1 84 ? 3.698 -21.596 -0.882 1.00 58.03 84 ILE A CA 1
ATOM 625 C C . ILE A 1 84 ? 3.639 -22.645 -2.008 1.00 58.03 84 ILE A C 1
ATOM 627 O O . ILE A 1 84 ? 4.018 -22.392 -3.148 1.00 58.03 84 ILE A O 1
ATOM 631 N N . HIS A 1 85 ? 3.126 -23.830 -1.681 1.00 53.38 85 HIS A N 1
ATOM 632 C CA . HIS A 1 85 ? 2.931 -24.968 -2.588 1.00 53.38 85 HIS A CA 1
ATOM 633 C C . HIS A 1 85 ? 1.507 -25.049 -3.164 1.00 53.38 85 HIS A C 1
ATOM 635 O O . HIS A 1 85 ? 1.060 -26.131 -3.539 1.00 53.38 85 HIS A O 1
ATOM 641 N N . SER A 1 86 ? 0.740 -23.951 -3.201 1.00 52.91 86 SER A N 1
ATOM 642 C CA . SER A 1 86 ? -0.717 -24.081 -3.333 1.00 52.91 86 SER A CA 1
ATOM 643 C C . SER A 1 86 ? -1.323 -23.559 -4.651 1.00 52.91 86 SER A C 1
ATOM 645 O O . SER A 1 86 ? -1.144 -22.384 -4.982 1.00 52.91 86 SER A O 1
ATOM 647 N N . PRO A 1 87 ? -2.131 -24.376 -5.369 1.00 56.56 87 PRO A N 1
ATOM 648 C CA . PRO A 1 87 ? -2.921 -23.964 -6.539 1.00 56.56 87 PRO A CA 1
ATOM 649 C C . PRO A 1 87 ? -4.100 -23.023 -6.204 1.00 56.56 87 PRO A C 1
ATOM 651 O O . PRO A 1 87 ? -4.870 -22.641 -7.086 1.00 56.56 87 PRO A O 1
ATOM 654 N N . THR A 1 88 ? -4.255 -22.608 -4.944 1.00 56.53 88 THR A N 1
ATOM 655 C CA . THR A 1 88 ? -5.367 -21.772 -4.452 1.00 56.53 88 THR A CA 1
ATOM 656 C C . THR A 1 88 ? -5.412 -20.376 -5.066 1.00 56.53 88 THR A C 1
ATOM 658 O O . THR A 1 88 ? -6.469 -19.752 -5.066 1.00 56.53 88 THR A O 1
ATOM 661 N N . ALA A 1 89 ? -4.303 -19.882 -5.630 1.00 58.00 89 ALA A N 1
ATOM 662 C CA . ALA A 1 89 ? -4.272 -18.583 -6.305 1.00 58.00 89 ALA A CA 1
ATOM 663 C C . ALA A 1 89 ? -5.246 -18.498 -7.496 1.00 58.00 89 ALA A C 1
ATOM 665 O O . ALA A 1 89 ? -5.728 -17.415 -7.806 1.00 58.00 89 ALA A O 1
ATOM 666 N N . ALA A 1 90 ? -5.584 -19.629 -8.127 1.00 60.81 90 ALA A N 1
ATOM 667 C CA . ALA A 1 90 ? -6.471 -19.661 -9.288 1.00 60.81 90 ALA A CA 1
ATOM 668 C C . ALA A 1 90 ? -7.975 -19.626 -8.945 1.00 60.81 90 ALA A C 1
ATOM 670 O O . ALA A 1 90 ? -8.791 -19.522 -9.856 1.00 60.81 90 ALA A O 1
ATOM 671 N N . ARG A 1 91 ? -8.360 -19.745 -7.663 1.00 68.25 91 ARG A N 1
ATOM 672 C CA . ARG A 1 91 ? -9.772 -19.876 -7.243 1.00 68.25 91 ARG A CA 1
ATOM 673 C C . ARG A 1 91 ? -10.323 -18.685 -6.458 1.00 68.25 91 ARG A C 1
ATOM 675 O O . ARG A 1 91 ? -11.491 -18.713 -6.087 1.00 68.25 91 ARG A O 1
ATOM 682 N N . THR A 1 92 ? -9.521 -17.657 -6.187 1.00 70.44 92 THR A N 1
ATOM 683 C CA . THR A 1 92 ? -10.010 -16.455 -5.497 1.00 70.44 92 THR A CA 1
ATOM 684 C C . THR A 1 92 ? -10.955 -15.682 -6.430 1.00 70.44 92 THR A C 1
ATOM 686 O O . THR A 1 92 ? -10.521 -15.299 -7.521 1.00 70.44 92 THR A O 1
ATOM 689 N N . PRO A 1 93 ? -12.224 -15.430 -6.056 1.00 74.75 93 PRO A N 1
ATOM 690 C CA . PRO A 1 93 ? -13.119 -14.623 -6.878 1.00 74.75 93 PRO A CA 1
ATOM 691 C C . PRO A 1 93 ? -12.561 -13.203 -7.048 1.00 74.75 93 PRO A C 1
ATOM 693 O O . PRO A 1 93 ? -11.910 -12.656 -6.158 1.00 74.75 93 PRO A O 1
ATOM 696 N N . VAL A 1 94 ? -12.823 -12.579 -8.200 1.00 70.75 94 VAL A N 1
ATOM 697 C CA . VAL A 1 94 ? -12.294 -11.240 -8.538 1.00 70.75 94 VAL A CA 1
ATOM 698 C C . VAL A 1 94 ? -12.687 -10.185 -7.494 1.00 70.75 94 VAL A C 1
ATOM 700 O O . VAL A 1 94 ? -11.899 -9.289 -7.194 1.00 70.75 94 VAL A O 1
ATOM 703 N N . SER A 1 95 ? -13.861 -10.332 -6.878 1.00 72.12 95 SER A N 1
ATOM 704 C CA . SER A 1 95 ? -14.332 -9.474 -5.787 1.00 72.12 95 SER A CA 1
ATOM 705 C C . SER A 1 95 ? -13.443 -9.531 -4.537 1.00 72.12 95 SER A C 1
ATOM 707 O O . SER A 1 95 ? -13.292 -8.525 -3.851 1.00 72.12 95 SER A O 1
ATOM 709 N N . GLU A 1 96 ? -12.798 -10.663 -4.245 1.00 73.31 96 GLU A N 1
ATOM 710 C CA . GLU A 1 96 ? -11.827 -10.799 -3.147 1.00 73.31 96 GLU A CA 1
ATOM 711 C C . GLU A 1 96 ? -10.420 -10.307 -3.529 1.00 73.31 96 GLU A C 1
ATOM 713 O O . GLU A 1 96 ? -9.624 -9.951 -2.654 1.00 73.31 96 GLU A O 1
ATOM 718 N N . LEU A 1 97 ? -10.104 -10.278 -4.828 1.00 71.06 97 LEU A N 1
ATOM 719 C CA . LEU A 1 97 ? -8.817 -9.821 -5.366 1.00 71.06 97 LEU A CA 1
ATOM 720 C C . LEU A 1 97 ? -8.692 -8.296 -5.407 1.00 71.06 97 LEU A C 1
ATOM 722 O O . LEU A 1 97 ? -7.586 -7.776 -5.279 1.00 71.06 97 LEU A O 1
ATOM 726 N N . ALA A 1 98 ? -9.800 -7.580 -5.583 1.00 80.06 98 ALA A N 1
ATOM 727 C CA . ALA A 1 98 ? -9.829 -6.124 -5.674 1.00 80.06 98 ALA A CA 1
ATOM 728 C C . ALA A 1 98 ? -10.381 -5.518 -4.378 1.00 80.06 98 ALA A C 1
ATOM 730 O O . ALA A 1 98 ? -11.459 -4.937 -4.359 1.00 80.06 98 ALA A O 1
ATOM 731 N N . GLN A 1 99 ? -9.645 -5.673 -3.279 1.00 82.00 99 GLN A N 1
ATOM 732 C CA . GLN A 1 99 ? -10.044 -5.144 -1.967 1.00 82.00 99 GLN A CA 1
ATOM 733 C C . GLN A 1 99 ? -9.307 -3.857 -1.623 1.00 82.00 99 GLN A C 1
ATOM 735 O O . GLN A 1 99 ? -9.801 -3.068 -0.826 1.00 82.00 99 GLN A O 1
ATOM 740 N N . ALA A 1 100 ? -8.155 -3.614 -2.243 1.00 85.06 100 ALA A N 1
ATOM 741 C CA . ALA A 1 100 ? -7.498 -2.321 -2.216 1.00 85.06 100 ALA A CA 1
ATOM 742 C C . ALA A 1 100 ? -6.844 -2.010 -3.561 1.00 85.06 100 ALA A C 1
ATOM 744 O O . ALA A 1 100 ? -6.325 -2.906 -4.233 1.00 85.06 100 ALA A O 1
ATOM 745 N N . ALA A 1 101 ? -6.854 -0.732 -3.926 1.00 89.94 101 ALA A N 1
ATOM 746 C CA . ALA A 1 101 ? -6.184 -0.213 -5.109 1.00 89.94 101 ALA A CA 1
ATOM 747 C C . ALA A 1 101 ? -5.108 0.801 -4.703 1.00 89.94 101 ALA A C 1
ATOM 749 O O . ALA A 1 101 ? -5.304 1.571 -3.767 1.00 89.94 101 ALA A O 1
ATOM 750 N N . GLU A 1 102 ? -3.985 0.808 -5.414 1.00 91.25 102 GLU A N 1
ATOM 751 C CA . GLU A 1 102 ? -2.962 1.853 -5.392 1.00 91.25 102 GLU A CA 1
ATOM 752 C C . GLU A 1 102 ? -2.799 2.339 -6.835 1.00 91.25 102 GLU A C 1
ATOM 754 O O . GLU A 1 102 ? -2.375 1.586 -7.710 1.00 91.25 102 GLU A O 1
ATOM 759 N N . LEU A 1 103 ? -3.170 3.590 -7.089 1.00 93.44 103 LEU A N 1
ATOM 760 C CA . LEU A 1 103 ? -2.912 4.276 -8.349 1.00 93.44 103 LEU A CA 1
ATOM 761 C C . LEU A 1 103 ? -1.758 5.243 -8.126 1.00 93.44 103 LEU A C 1
ATOM 763 O O . LEU A 1 103 ? -1.811 6.052 -7.198 1.00 93.44 103 LEU A O 1
ATOM 767 N N . LEU A 1 104 ? -0.754 5.193 -8.992 1.00 93.56 104 LEU A N 1
ATOM 768 C CA . LEU A 1 104 ? 0.359 6.126 -8.990 1.00 93.56 104 LEU A CA 1
ATOM 769 C C . LEU A 1 104 ? 0.703 6.516 -10.426 1.00 93.56 104 LEU A C 1
ATOM 771 O O . LEU A 1 104 ? 0.886 5.664 -11.285 1.00 93.56 104 LEU A O 1
ATOM 775 N N . THR A 1 105 ? 0.801 7.806 -10.708 1.00 94.50 105 THR A N 1
ATOM 776 C CA . THR A 1 105 ? 1.240 8.299 -12.015 1.00 94.50 105 THR A CA 1
ATOM 777 C C . THR A 1 105 ? 2.268 9.392 -11.832 1.00 94.50 105 THR A C 1
ATOM 779 O O . THR A 1 105 ? 2.249 10.102 -10.826 1.00 94.50 105 THR A O 1
ATOM 782 N N . GLY A 1 106 ? 3.195 9.511 -12.777 1.00 93.69 106 GLY A N 1
ATOM 783 C CA . GLY A 1 106 ? 4.314 10.408 -12.603 1.00 93.69 106 GLY A CA 1
ATOM 784 C C . GLY A 1 106 ? 5.109 10.704 -13.855 1.00 93.69 106 GLY A C 1
ATOM 785 O O . GLY A 1 106 ? 4.921 10.105 -14.913 1.00 93.69 106 GLY A O 1
ATOM 786 N N . LEU A 1 107 ? 6.030 11.647 -13.704 1.00 95.06 107 LEU A N 1
ATOM 787 C CA . LEU A 1 107 ? 7.026 11.980 -14.707 1.00 95.06 107 LEU A CA 1
ATOM 788 C C . LEU A 1 107 ? 8.367 11.369 -14.325 1.00 95.06 107 LEU A C 1
ATOM 790 O O . LEU A 1 107 ? 8.715 11.258 -13.147 1.00 95.06 107 LEU A O 1
ATOM 794 N N . ARG A 1 108 ? 9.128 10.992 -15.346 1.00 93.62 108 ARG A N 1
ATOM 795 C CA . ARG A 1 108 ? 10.512 10.561 -15.249 1.00 93.62 108 ARG A CA 1
ATOM 796 C C . ARG A 1 108 ? 11.360 11.410 -16.181 1.00 93.62 108 ARG A C 1
ATOM 798 O O . ARG A 1 108 ? 11.139 11.418 -17.391 1.00 93.62 108 ARG A O 1
ATOM 805 N N . ILE A 1 109 ? 12.335 12.106 -15.608 1.00 91.81 109 ILE A N 1
ATOM 806 C CA . ILE A 1 109 ? 13.246 12.984 -16.345 1.00 91.81 109 ILE A CA 1
ATOM 807 C C . ILE A 1 109 ? 14.651 12.385 -16.242 1.00 91.81 109 ILE A C 1
ATOM 809 O O . ILE A 1 109 ? 15.170 12.283 -15.127 1.00 91.81 109 ILE A O 1
ATOM 813 N N . PRO A 1 110 ? 15.267 11.938 -17.348 1.00 89.88 110 PRO A N 1
ATOM 814 C CA . PRO A 1 110 ? 16.607 11.368 -17.303 1.00 89.88 110 PRO A CA 1
ATOM 815 C C . PRO A 1 110 ? 17.620 12.437 -16.874 1.00 89.88 110 PRO A C 1
ATOM 817 O O . PRO A 1 110 ? 17.675 13.514 -17.456 1.00 89.88 110 PRO A O 1
ATOM 820 N N . LEU A 1 111 ? 18.422 12.128 -15.853 1.00 87.19 111 LEU A N 1
ATOM 821 C CA . LEU A 1 111 ? 19.521 12.979 -15.378 1.00 87.19 111 LEU A CA 1
ATOM 822 C C . LEU A 1 111 ? 20.850 12.597 -16.030 1.00 87.19 111 LEU A C 1
ATOM 824 O O . LEU A 1 111 ? 21.760 13.412 -16.134 1.00 87.19 111 LEU A O 1
ATOM 828 N N . THR A 1 112 ? 20.975 11.342 -16.458 1.00 84.94 112 THR A N 1
ATOM 829 C CA . THR A 1 112 ? 22.161 10.833 -17.139 1.00 84.94 112 THR A CA 1
ATOM 830 C C . THR A 1 112 ? 21.766 10.137 -18.431 1.00 84.94 112 THR A C 1
ATOM 832 O O . THR A 1 112 ? 20.730 9.473 -18.513 1.00 84.94 112 THR A O 1
ATOM 835 N N . HIS A 1 113 ? 22.617 10.254 -19.453 1.00 78.88 113 HIS A N 1
ATOM 836 C CA . HIS A 1 113 ? 22.501 9.382 -20.615 1.00 78.88 113 HIS A CA 1
ATOM 837 C C . HIS A 1 113 ? 22.751 7.934 -20.186 1.00 78.88 113 HIS A C 1
ATOM 839 O O . HIS A 1 113 ? 23.693 7.688 -19.423 1.00 78.88 113 HIS A O 1
ATOM 845 N N . PRO A 1 114 ? 21.957 6.969 -20.682 1.00 74.25 114 PRO A N 1
ATOM 846 C CA . PRO A 1 114 ? 22.096 5.580 -20.288 1.00 74.25 114 PRO A CA 1
ATOM 847 C C . PRO A 1 114 ? 23.440 5.013 -20.763 1.00 74.25 114 PRO A C 1
ATOM 849 O O . PRO A 1 114 ? 23.581 4.564 -21.901 1.00 74.25 114 PRO A O 1
ATOM 852 N N . ARG A 1 115 ? 24.456 5.017 -19.895 1.00 73.50 115 ARG A N 1
ATOM 853 C CA . ARG A 1 115 ? 25.757 4.397 -20.174 1.00 73.50 115 ARG A CA 1
ATOM 854 C C . ARG A 1 115 ? 25.674 2.930 -19.781 1.00 73.50 115 ARG A C 1
ATOM 856 O O . ARG A 1 115 ? 25.385 2.605 -18.634 1.00 73.50 115 ARG A O 1
ATOM 863 N N . ARG A 1 116 ? 25.909 2.034 -20.746 1.00 78.56 116 ARG A N 1
ATOM 864 C CA . ARG A 1 116 ? 25.813 0.572 -20.551 1.00 78.56 116 ARG A CA 1
ATOM 865 C C . ARG A 1 116 ? 24.446 0.120 -20.005 1.00 78.56 116 ARG A C 1
ATOM 867 O O . ARG A 1 116 ? 24.367 -0.880 -19.309 1.00 78.56 116 ARG A O 1
ATOM 874 N N . GLY A 1 117 ? 23.375 0.861 -20.307 1.00 76.06 117 GLY A N 1
ATOM 875 C CA . GLY A 1 117 ? 22.011 0.546 -19.866 1.00 76.06 117 GLY A CA 1
ATOM 876 C C . GLY A 1 117 ? 21.655 0.990 -18.442 1.00 76.06 117 GLY A C 1
ATOM 877 O O . GLY A 1 117 ? 20.509 0.808 -18.046 1.00 76.06 117 GLY A O 1
ATOM 878 N N . ALA A 1 118 ? 22.583 1.584 -17.685 1.00 85.56 118 ALA A N 1
ATOM 879 C CA . ALA A 1 118 ? 22.275 2.188 -16.392 1.00 85.56 118 ALA A CA 1
ATOM 880 C C . ALA A 1 118 ? 21.866 3.657 -16.564 1.00 85.56 118 ALA A C 1
ATOM 882 O O . ALA A 1 118 ? 22.511 4.384 -17.317 1.00 85.56 118 ALA A O 1
ATOM 883 N N . ALA A 1 119 ? 20.823 4.099 -15.864 1.00 88.62 119 ALA A N 1
ATOM 884 C CA . ALA A 1 119 ? 20.302 5.460 -15.941 1.00 88.62 119 ALA A CA 1
ATOM 885 C C . ALA A 1 119 ? 19.903 5.981 -14.560 1.00 88.62 119 ALA A C 1
ATOM 887 O O . ALA A 1 119 ? 19.396 5.234 -13.724 1.00 88.62 119 ALA A O 1
ATOM 888 N N . LEU A 1 120 ? 20.088 7.281 -14.351 1.00 91.31 120 LEU A N 1
ATOM 889 C CA . LEU A 1 120 ? 19.535 8.008 -13.217 1.00 91.31 120 LEU A CA 1
ATOM 890 C C . LEU A 1 120 ? 18.418 8.915 -13.729 1.00 91.31 120 LEU A C 1
ATOM 892 O O . LEU A 1 120 ? 18.525 9.500 -14.809 1.00 91.31 120 LEU A O 1
ATOM 896 N N . SER A 1 121 ? 17.325 9.022 -12.988 1.00 91.44 121 SER A N 1
ATOM 897 C CA . SER A 1 121 ? 16.209 9.888 -13.352 1.00 91.44 121 SER A CA 1
ATOM 898 C C . SER A 1 121 ? 15.626 10.585 -12.134 1.00 91.44 121 SER A C 1
ATOM 900 O O . SER A 1 121 ? 15.561 10.001 -11.056 1.00 91.44 121 SER A O 1
ATOM 902 N N . PHE A 1 122 ? 15.155 11.811 -12.325 1.00 95.12 122 PHE A N 1
ATOM 903 C CA . PHE A 1 122 ? 14.242 12.451 -11.392 1.00 95.12 122 PHE A CA 1
ATOM 904 C C . PHE A 1 122 ? 12.843 11.859 -11.566 1.00 95.12 122 PHE A C 1
ATOM 906 O O . PHE A 1 122 ? 12.436 11.549 -12.692 1.00 95.12 122 PHE A O 1
ATOM 913 N N . VAL A 1 123 ? 12.121 11.703 -10.458 1.00 94.62 123 VAL A N 1
ATOM 914 C CA . VAL A 1 123 ? 10.761 11.170 -10.427 1.00 94.62 123 VAL A CA 1
ATOM 915 C C . VAL A 1 123 ? 9.868 12.088 -9.606 1.00 94.62 123 VAL A C 1
ATOM 917 O O . VAL A 1 123 ? 10.182 12.424 -8.467 1.00 94.62 123 VAL A O 1
ATOM 920 N N . ALA A 1 124 ? 8.722 12.437 -10.180 1.00 94.38 124 ALA A N 1
ATOM 921 C CA . ALA A 1 124 ? 7.613 13.061 -9.474 1.00 94.38 124 ALA A CA 1
ATOM 922 C C . ALA A 1 124 ? 6.369 12.213 -9.695 1.00 94.38 124 ALA A C 1
ATOM 924 O O . ALA A 1 124 ? 6.111 11.824 -10.833 1.00 94.38 124 ALA A O 1
ATOM 925 N N . ALA A 1 125 ? 5.618 11.916 -8.639 1.00 94.94 125 ALA A N 1
ATOM 926 C CA . ALA A 1 125 ? 4.436 11.073 -8.736 1.00 94.94 125 ALA A CA 1
ATOM 927 C C . ALA A 1 125 ? 3.313 11.533 -7.807 1.00 94.94 125 ALA A C 1
ATOM 929 O O . ALA A 1 125 ? 3.563 12.065 -6.728 1.00 94.94 125 ALA A O 1
ATOM 930 N N . ALA A 1 126 ? 2.073 11.287 -8.211 1.00 95.25 126 ALA A N 1
ATOM 931 C CA . ALA A 1 126 ? 0.881 11.527 -7.413 1.00 95.25 126 ALA A CA 1
ATOM 932 C C . ALA A 1 126 ? -0.120 10.393 -7.615 1.00 95.25 126 ALA A C 1
ATOM 934 O O . ALA A 1 126 ? -0.099 9.689 -8.629 1.00 95.25 126 ALA A O 1
ATOM 935 N N . GLY A 1 127 ? -0.975 10.186 -6.622 1.00 94.06 127 GLY A N 1
ATOM 936 C CA . GLY A 1 127 ? -1.825 9.017 -6.607 1.00 94.06 127 GLY A CA 1
ATOM 937 C C . GLY A 1 127 ? -2.778 8.944 -5.432 1.00 94.06 127 GLY A C 1
ATOM 938 O O . GLY A 1 127 ? -2.883 9.857 -4.609 1.00 94.06 127 GLY A O 1
ATOM 939 N N . ALA A 1 128 ? -3.446 7.804 -5.358 1.00 93.00 128 ALA A N 1
ATOM 940 C CA . ALA A 1 128 ? -4.413 7.488 -4.326 1.00 93.00 128 ALA A CA 1
ATOM 941 C C . ALA A 1 128 ? -4.334 6.001 -3.972 1.00 93.00 128 ALA A C 1
ATOM 943 O O . ALA A 1 128 ? -4.025 5.168 -4.827 1.00 93.00 128 ALA A O 1
ATOM 944 N N . SER A 1 129 ? -4.602 5.668 -2.714 1.00 90.00 129 SER A N 1
ATOM 945 C CA . SER A 1 129 ? -4.801 4.295 -2.267 1.00 90.00 129 SER A CA 1
ATOM 946 C C . SER A 1 129 ? -6.014 4.184 -1.355 1.00 90.00 129 SER A C 1
ATOM 948 O O . SER A 1 129 ? -6.397 5.143 -0.694 1.00 90.00 129 SER A O 1
ATOM 950 N N . GLY A 1 130 ? -6.665 3.031 -1.316 1.00 85.94 130 GLY A N 1
ATOM 951 C CA . GLY A 1 130 ? -7.795 2.841 -0.413 1.00 85.94 130 GLY A CA 1
ATOM 952 C C . GLY A 1 130 ? -8.386 1.453 -0.501 1.00 85.94 130 GLY A C 1
ATOM 953 O O . GLY A 1 130 ? -8.044 0.676 -1.395 1.00 85.94 130 GLY A O 1
ATOM 954 N N . LEU A 1 131 ? -9.256 1.160 0.459 1.00 82.94 131 LEU A N 1
ATOM 955 C CA . LEU A 1 131 ? -10.038 -0.064 0.477 1.00 82.94 131 LEU A CA 1
ATOM 956 C C . LEU A 1 131 ? -11.223 0.093 -0.479 1.00 82.94 131 LEU A C 1
ATOM 958 O O . LEU A 1 131 ? -11.934 1.091 -0.433 1.00 82.94 131 LEU A O 1
ATOM 962 N N . LEU A 1 132 ? -11.429 -0.899 -1.335 1.00 82.50 132 LEU A N 1
ATOM 963 C CA . LEU A 1 132 ? -12.599 -1.014 -2.206 1.00 82.50 132 LEU A CA 1
ATOM 964 C C . LEU A 1 132 ? -13.794 -1.623 -1.457 1.00 82.50 132 LEU A C 1
ATOM 966 O O . LEU A 1 132 ? -14.936 -1.431 -1.860 1.00 82.50 132 LEU A O 1
ATOM 970 N N . ASN A 1 133 ? -13.530 -2.321 -0.349 1.00 81.19 133 ASN A N 1
ATOM 971 C CA . ASN A 1 133 ? -14.538 -2.812 0.581 1.00 81.19 133 ASN A CA 1
ATOM 972 C C . ASN A 1 133 ? -14.365 -2.113 1.942 1.00 81.19 133 ASN A C 1
ATOM 974 O O . ASN A 1 133 ? -13.351 -2.341 2.608 1.00 81.19 133 ASN A O 1
ATOM 978 N N . PRO A 1 134 ? -15.325 -1.287 2.383 1.00 73.38 134 PRO A N 1
ATOM 979 C CA . PRO A 1 134 ? -15.203 -0.526 3.625 1.00 73.38 134 PRO A CA 1
ATOM 980 C C . PRO A 1 134 ? -15.221 -1.406 4.883 1.00 73.38 134 PRO A C 1
ATOM 982 O O . PRO A 1 134 ? -14.744 -0.971 5.933 1.00 73.38 134 PRO A O 1
ATOM 985 N N . ASP A 1 135 ? -15.744 -2.630 4.790 1.00 77.69 135 ASP A N 1
ATOM 986 C CA . ASP A 1 135 ? -15.812 -3.567 5.915 1.00 77.69 135 ASP A CA 1
ATOM 987 C C . ASP A 1 135 ? -14.555 -4.434 6.037 1.00 77.69 135 ASP A C 1
ATOM 989 O O . ASP A 1 135 ? -14.319 -5.064 7.071 1.00 77.69 135 ASP A O 1
ATOM 993 N N . ALA A 1 136 ? -13.696 -4.427 5.013 1.00 72.94 136 ALA A N 1
ATOM 994 C CA . ALA A 1 136 ? -12.429 -5.133 5.062 1.00 72.94 136 ALA A CA 1
ATOM 995 C C . ALA A 1 136 ? -11.513 -4.511 6.129 1.00 72.94 136 ALA A C 1
ATOM 997 O O . ALA A 1 136 ? -11.106 -3.355 6.040 1.00 72.94 136 ALA A O 1
ATOM 998 N N . GLY A 1 137 ? -11.147 -5.303 7.138 1.00 74.12 137 GLY A N 1
ATOM 999 C CA . GLY A 1 137 ? -10.194 -4.891 8.174 1.00 74.12 137 GLY A CA 1
ATOM 1000 C C . GLY A 1 137 ? -10.810 -4.224 9.404 1.00 74.12 137 GLY A C 1
ATOM 1001 O O . GLY A 1 137 ? -10.068 -3.664 10.210 1.00 74.12 137 GLY A O 1
ATOM 1002 N N . VAL A 1 138 ? -12.131 -4.296 9.581 1.00 87.19 138 VAL A N 1
ATOM 1003 C CA . VAL A 1 138 ? -12.764 -3.908 10.846 1.00 87.19 138 VAL A CA 1
ATOM 1004 C C . VAL A 1 138 ? -12.615 -5.042 11.844 1.00 87.19 138 VAL A C 1
ATOM 1006 O O . VAL A 1 138 ? -13.166 -6.124 11.655 1.00 87.19 138 VAL A O 1
ATOM 1009 N N . THR A 1 139 ? -11.895 -4.784 12.929 1.00 88.00 139 THR A N 1
ATOM 1010 C CA . THR A 1 139 ? -11.827 -5.713 14.057 1.00 88.00 139 THR A CA 1
ATOM 1011 C C . THR A 1 139 ? -12.807 -5.262 15.127 1.00 88.00 139 THR A C 1
ATOM 1013 O O . THR A 1 139 ? -12.743 -4.116 15.585 1.00 88.00 139 THR A O 1
ATOM 1016 N N . VAL A 1 140 ? -13.691 -6.172 15.531 1.00 94.31 140 VAL A N 1
ATOM 1017 C CA . VAL A 1 140 ? -14.587 -5.993 16.674 1.00 94.31 140 VAL A CA 1
ATOM 1018 C C . VAL A 1 140 ? -13.950 -6.672 17.887 1.00 94.31 140 VAL A C 1
ATOM 1020 O O . VAL A 1 140 ? -13.487 -7.811 17.815 1.00 94.31 140 VAL A O 1
ATOM 1023 N N . LEU A 1 141 ? -13.834 -5.930 18.984 1.00 96.50 141 LEU A N 1
ATOM 1024 C CA . LEU A 1 141 ? -13.167 -6.360 20.210 1.00 96.50 141 LEU A CA 1
ATOM 1025 C C . LEU A 1 141 ? -14.134 -6.222 21.382 1.00 96.50 141 LEU A C 1
ATOM 1027 O O . LEU A 1 141 ? -14.913 -5.268 21.437 1.00 96.50 141 LEU A O 1
ATOM 1031 N N . ALA A 1 142 ? -14.097 -7.176 22.309 1.00 97.62 142 ALA A N 1
ATOM 1032 C CA . ALA A 1 142 ? -14.905 -7.118 23.517 1.00 97.62 142 ALA A CA 1
ATOM 1033 C C . ALA A 1 142 ? -14.453 -5.936 24.383 1.00 97.62 142 ALA A C 1
ATOM 1035 O O . ALA A 1 142 ? -13.252 -5.713 24.571 1.00 97.62 142 ALA A O 1
ATOM 1036 N N . LEU A 1 143 ? -15.415 -5.180 24.915 1.00 97.38 143 LEU A N 1
ATOM 1037 C CA . LEU A 1 143 ? -15.108 -4.149 25.899 1.00 97.38 143 LEU A CA 1
ATOM 1038 C C . LEU A 1 143 ? -14.701 -4.813 27.224 1.00 97.38 143 LEU A C 1
ATOM 1040 O O . LEU A 1 143 ? -15.297 -5.825 27.602 1.00 97.38 143 LEU A O 1
ATOM 1044 N N . PRO A 1 144 ? -13.701 -4.271 27.941 1.00 96.81 144 PRO A N 1
ATOM 1045 C CA . PRO A 1 144 ? -13.284 -4.829 29.220 1.00 96.81 144 PRO A CA 1
ATOM 1046 C C . PRO A 1 144 ? -14.422 -4.747 30.242 1.00 96.81 144 PRO A C 1
ATOM 1048 O O . PRO A 1 144 ? -15.054 -3.701 30.412 1.00 96.81 144 PRO A O 1
ATOM 1051 N N . THR A 1 145 ? -14.673 -5.860 30.927 1.00 95.56 145 THR A N 1
ATOM 1052 C CA . THR A 1 145 ? -15.715 -5.974 31.956 1.00 95.56 145 THR A CA 1
ATOM 1053 C C . THR A 1 145 ? -15.167 -5.797 33.367 1.00 95.56 145 THR A C 1
ATOM 1055 O O . THR A 1 145 ? -15.927 -5.480 34.279 1.00 95.56 145 THR A O 1
ATOM 1058 N N . ASP A 1 146 ? -13.863 -5.994 33.569 1.00 95.94 146 ASP A N 1
ATOM 1059 C CA . ASP A 1 146 ? -13.213 -5.776 34.856 1.00 95.94 146 ASP A CA 1
ATOM 1060 C C . ASP A 1 146 ? -12.982 -4.276 35.118 1.00 95.94 146 ASP A C 1
ATOM 1062 O O . ASP A 1 146 ? -12.748 -3.486 34.199 1.00 95.94 146 ASP A O 1
ATOM 1066 N N . ALA A 1 147 ? -13.038 -3.870 36.389 1.00 95.81 147 ALA A N 1
ATOM 1067 C CA . ALA A 1 147 ? -12.965 -2.459 36.774 1.00 95.81 147 ALA A CA 1
ATOM 1068 C C . ALA A 1 147 ? -11.647 -1.782 36.349 1.00 95.81 147 ALA A C 1
ATOM 1070 O O . ALA A 1 147 ? -11.645 -0.610 35.965 1.00 95.81 147 ALA A O 1
ATOM 1071 N N . HIS A 1 148 ? -10.528 -2.514 36.388 1.00 95.00 148 HIS A N 1
ATOM 1072 C CA . HIS A 1 148 ? -9.216 -1.974 36.043 1.00 95.00 148 HIS A CA 1
ATOM 1073 C C . HIS A 1 148 ? -9.072 -1.759 34.530 1.00 95.00 148 HIS A C 1
ATOM 1075 O O . HIS A 1 148 ? -8.722 -0.662 34.087 1.00 95.00 148 HIS A O 1
ATOM 1081 N N . GLY A 1 149 ? -9.391 -2.780 33.732 1.00 94.38 149 GLY A N 1
ATOM 1082 C CA . GLY A 1 149 ? -9.410 -2.726 32.277 1.00 94.38 149 GLY A CA 1
ATOM 1083 C C . GLY A 1 149 ? -10.367 -1.657 31.766 1.00 94.38 149 GLY A C 1
ATOM 1084 O O . GLY A 1 149 ? -9.998 -0.887 30.877 1.00 94.38 149 GLY A O 1
ATOM 1085 N N . ARG A 1 150 ? -11.549 -1.538 32.384 1.00 95.69 150 ARG A N 1
ATOM 1086 C CA . ARG A 1 150 ? -12.522 -0.487 32.075 1.00 95.69 150 ARG A CA 1
ATOM 1087 C C . ARG A 1 150 ? -11.979 0.912 32.346 1.00 95.69 150 ARG A C 1
ATOM 1089 O O . ARG A 1 150 ? -11.993 1.735 31.438 1.00 95.69 150 ARG A O 1
ATOM 1096 N N . SER A 1 151 ? -11.447 1.168 33.542 1.00 95.38 151 SER A N 1
ATOM 1097 C CA . SER A 1 151 ? -10.868 2.474 33.890 1.00 95.38 151 SER A CA 1
ATOM 1098 C C . SER A 1 151 ? -9.742 2.870 32.928 1.00 95.38 151 SER A C 1
ATOM 1100 O O . SER A 1 151 ? -9.730 3.975 32.386 1.00 95.38 151 SER A O 1
ATOM 1102 N N . ARG A 1 152 ? -8.834 1.936 32.617 1.00 95.25 152 ARG A N 1
ATOM 1103 C CA . ARG A 1 152 ? -7.737 2.176 31.670 1.00 95.25 152 ARG A CA 1
ATOM 1104 C C . ARG A 1 152 ? -8.233 2.428 30.248 1.00 95.25 152 ARG A C 1
ATOM 1106 O O . ARG A 1 152 ? -7.681 3.273 29.548 1.00 95.25 152 ARG A O 1
ATOM 1113 N N . PHE A 1 153 ? -9.248 1.692 29.808 1.00 95.25 153 PHE A N 1
ATOM 1114 C CA . PHE A 1 153 ? -9.874 1.906 28.511 1.00 95.25 153 PHE A CA 1
ATOM 1115 C C . PHE A 1 153 ? -10.504 3.307 28.443 1.00 95.25 153 PHE A C 1
ATOM 1117 O O . PHE A 1 153 ? -10.240 4.041 27.491 1.00 95.25 153 PHE A O 1
ATOM 1124 N N . GLU A 1 154 ? -11.266 3.709 29.464 1.00 95.56 154 GLU A N 1
ATOM 1125 C CA . GLU A 1 154 ? -11.962 5.001 29.495 1.00 95.56 154 GLU A CA 1
ATOM 1126 C C . GLU A 1 154 ? -10.989 6.190 29.581 1.00 95.56 154 GLU A C 1
ATOM 1128 O O . GLU A 1 154 ? -11.248 7.238 28.994 1.00 95.56 154 GLU A O 1
ATOM 1133 N N . GLN A 1 155 ? -9.814 6.016 30.196 1.00 94.31 155 GLN A N 1
ATOM 1134 C CA . GLN A 1 155 ? -8.727 7.006 30.153 1.00 94.31 155 GLN A CA 1
ATOM 1135 C C . GLN A 1 155 ? -8.160 7.230 28.741 1.00 94.31 155 GLN A C 1
ATOM 1137 O O . GLN A 1 155 ? -7.705 8.329 28.428 1.00 94.31 155 GLN A O 1
ATOM 1142 N N . ILE A 1 156 ? -8.144 6.195 27.894 1.00 91.69 156 ILE A N 1
ATOM 1143 C CA . ILE A 1 156 ? -7.555 6.257 26.546 1.00 91.69 156 ILE A CA 1
ATOM 1144 C C . ILE A 1 156 ? -8.595 6.690 25.508 1.00 91.69 156 ILE A C 1
ATOM 1146 O O . ILE A 1 156 ? -8.283 7.481 24.618 1.00 91.69 156 ILE A O 1
ATOM 1150 N N . TYR A 1 157 ? -9.809 6.145 25.599 1.00 92.19 157 TYR A N 1
ATOM 1151 C CA . TYR A 1 157 ? -10.843 6.253 24.566 1.00 92.19 157 TYR A CA 1
ATOM 1152 C C . TYR A 1 157 ? -12.075 7.061 24.996 1.00 92.19 157 TYR A C 1
ATOM 1154 O O . TYR A 1 157 ? -12.930 7.334 24.156 1.00 92.19 157 TYR A O 1
ATOM 1162 N N . GLY A 1 158 ? -12.162 7.471 26.263 1.00 94.56 158 GLY A N 1
ATOM 1163 C CA . GLY A 1 158 ? -13.337 8.125 26.838 1.00 94.56 158 GLY A CA 1
ATOM 1164 C C . GLY A 1 158 ? -14.364 7.137 27.400 1.00 94.56 158 GLY A C 1
ATOM 1165 O O . GLY A 1 158 ? -14.232 5.921 27.254 1.00 94.56 158 GLY A O 1
ATOM 1166 N N . ALA A 1 159 ? -15.393 7.676 28.058 1.00 96.88 159 ALA A N 1
ATOM 1167 C CA . ALA A 1 159 ? -16.443 6.887 28.699 1.00 96.88 159 ALA A CA 1
ATOM 1168 C C . ALA A 1 159 ? -17.150 5.950 27.704 1.00 96.88 159 ALA A C 1
ATOM 1170 O O . ALA A 1 159 ? -17.533 6.363 26.607 1.00 96.88 159 ALA A O 1
ATOM 1171 N N . ILE A 1 160 ? -17.354 4.693 28.107 1.00 96.69 160 ILE A N 1
ATOM 1172 C CA . ILE A 1 160 ? -18.062 3.704 27.290 1.00 96.69 160 ILE A CA 1
ATOM 1173 C C . ILE A 1 160 ? -19.554 4.073 27.238 1.00 96.69 160 ILE A C 1
ATOM 1175 O O . ILE A 1 160 ? -20.183 4.169 28.297 1.00 96.69 160 ILE A O 1
ATOM 1179 N N . PRO A 1 161 ? -20.160 4.221 26.043 1.00 97.19 161 PRO A N 1
ATOM 1180 C CA . PRO A 1 161 ? -21.592 4.484 25.938 1.00 97.19 161 PRO A CA 1
ATOM 1181 C C . PRO A 1 161 ? -22.434 3.353 26.550 1.00 97.19 161 PRO A C 1
ATOM 1183 O O . PRO A 1 161 ? -22.086 2.173 26.450 1.00 97.19 161 PRO A O 1
ATOM 1186 N N . ALA A 1 162 ? -23.568 3.702 27.160 1.00 97.06 162 ALA A N 1
ATOM 1187 C CA . ALA A 1 162 ? -24.459 2.726 27.785 1.00 97.06 162 ALA A CA 1
ATOM 1188 C C . ALA A 1 162 ? -24.938 1.654 26.783 1.00 97.06 162 ALA A C 1
ATOM 1190 O O . ALA A 1 162 ? -25.211 1.946 25.618 1.00 97.06 162 ALA A O 1
ATOM 1191 N N . GLY A 1 163 ? -25.029 0.401 27.242 1.00 95.94 163 GLY A N 1
ATOM 1192 C CA . GLY A 1 163 ? -25.503 -0.735 26.439 1.00 95.94 163 GLY A CA 1
ATOM 1193 C C . GLY A 1 163 ? -24.499 -1.296 25.425 1.00 95.94 163 GLY A C 1
ATOM 1194 O O . GLY A 1 163 ? -24.820 -2.256 24.724 1.00 95.94 163 GLY A O 1
ATOM 1195 N N . LYS A 1 164 ? -23.283 -0.740 25.337 1.00 97.88 164 LYS A N 1
ATOM 1196 C CA . LYS A 1 164 ? -22.240 -1.252 24.442 1.00 97.88 164 LYS A CA 1
ATOM 1197 C C . LYS A 1 164 ? -21.514 -2.441 25.064 1.00 97.88 164 LYS A C 1
ATOM 1199 O O . LYS A 1 164 ? -21.102 -2.393 26.219 1.00 97.88 164 LYS A O 1
ATOM 1204 N N . GLN A 1 165 ? -21.352 -3.497 24.271 1.00 97.06 165 GLN A N 1
ATOM 1205 C CA . GLN A 1 165 ? -20.684 -4.745 24.668 1.00 97.06 165 GLN A CA 1
ATOM 1206 C C . GLN A 1 165 ? -19.333 -4.923 23.964 1.00 97.06 165 GLN A C 1
ATOM 1208 O O . GLN A 1 165 ? -18.445 -5.617 24.456 1.00 97.06 165 GLN A O 1
ATOM 1213 N N . ALA A 1 166 ? -19.160 -4.264 22.820 1.00 97.69 166 ALA A N 1
ATOM 1214 C CA . ALA A 1 166 ? -17.961 -4.354 22.009 1.00 97.69 166 ALA A CA 1
ATOM 1215 C C . ALA A 1 166 ? -17.624 -3.006 21.365 1.00 97.69 166 ALA A C 1
ATOM 1217 O O . ALA A 1 166 ? -18.461 -2.104 21.278 1.00 97.69 166 ALA A O 1
ATOM 1218 N N . ILE A 1 167 ? -16.389 -2.883 20.896 1.00 97.00 167 ILE A N 1
ATOM 1219 C CA . ILE A 1 167 ? -15.883 -1.742 20.140 1.00 97.00 167 ILE A CA 1
ATOM 1220 C C . ILE A 1 167 ? -15.374 -2.219 18.782 1.00 97.00 167 ILE A C 1
ATOM 1222 O O . ILE A 1 167 ? -14.607 -3.174 18.688 1.00 97.00 167 ILE A O 1
ATOM 1226 N N . ALA A 1 168 ? -15.799 -1.537 17.725 1.00 95.25 168 ALA A N 1
ATOM 1227 C CA . ALA A 1 168 ? -15.259 -1.684 16.388 1.00 95.25 168 ALA A CA 1
ATOM 1228 C C . ALA A 1 168 ? -14.387 -0.477 16.073 1.00 95.25 168 ALA A C 1
ATOM 1230 O O . ALA A 1 168 ? -14.837 0.671 16.083 1.00 95.25 168 ALA A O 1
ATOM 1231 N N . PHE A 1 169 ? -13.133 -0.746 15.749 1.00 91.12 169 PHE A N 1
ATOM 1232 C CA . PHE A 1 169 ? -12.229 0.278 15.269 1.00 91.12 169 PHE A CA 1
ATOM 1233 C C . PHE A 1 169 ? -12.414 0.467 13.770 1.00 91.12 169 PHE A C 1
ATOM 1235 O O . PHE A 1 169 ? -12.060 -0.402 12.974 1.00 91.12 169 PHE A O 1
ATOM 1242 N N . VAL A 1 170 ? -12.985 1.606 13.390 1.00 89.44 170 VAL A N 1
ATOM 1243 C CA . VAL A 1 170 ? -13.309 1.900 11.994 1.00 89.44 170 VAL A CA 1
ATOM 1244 C C . VAL A 1 170 ? -12.318 2.912 11.421 1.00 89.44 170 VAL A C 1
ATOM 1246 O O . VAL A 1 170 ? -12.004 3.904 12.081 1.00 89.44 170 VAL A O 1
ATOM 1249 N N . PRO A 1 171 ? -11.802 2.707 10.198 1.00 82.44 171 PRO A N 1
ATOM 1250 C CA . PRO A 1 171 ? -11.039 3.739 9.517 1.00 82.44 171 PRO A CA 1
ATOM 1251 C C . PRO A 1 171 ? -11.898 5.012 9.369 1.00 82.44 171 PRO A C 1
ATOM 1253 O O . PRO A 1 171 ? -13.053 4.916 8.961 1.00 82.44 171 PRO A O 1
ATOM 1256 N N . PRO A 1 172 ? -11.368 6.200 9.690 1.00 70.75 172 PRO A N 1
ATOM 1257 C CA . PRO A 1 172 ? -12.114 7.460 9.728 1.00 70.75 172 PRO A CA 1
ATOM 1258 C C . PRO A 1 172 ? -12.474 8.003 8.342 1.00 70.75 172 PRO A C 1
ATOM 1260 O O . PRO A 1 172 ? -13.194 8.988 8.258 1.00 70.75 172 PRO A O 1
ATOM 1263 N N . ASP A 1 173 ? -11.943 7.395 7.282 1.00 69.25 173 ASP A N 1
ATOM 1264 C CA . ASP A 1 173 ? -11.971 7.897 5.910 1.00 69.25 173 ASP A CA 1
ATOM 1265 C C . ASP A 1 173 ? -12.556 6.830 4.959 1.00 69.25 173 ASP A C 1
ATOM 1267 O O . ASP A 1 173 ? -11.977 6.525 3.922 1.00 69.25 173 ASP A O 1
ATOM 1271 N N . ARG A 1 174 ? -13.683 6.196 5.329 1.00 71.50 174 ARG A N 1
ATOM 1272 C CA . ARG A 1 174 ? -14.369 5.197 4.472 1.00 71.50 174 ARG A CA 1
ATOM 1273 C C . ARG A 1 174 ? -14.957 5.794 3.188 1.00 71.50 174 ARG A C 1
ATOM 1275 O O . ARG A 1 174 ? -15.308 5.056 2.276 1.00 71.50 174 ARG A O 1
ATOM 1282 N N . ASP A 1 175 ? -15.090 7.110 3.142 1.00 81.38 175 ASP A N 1
ATOM 1283 C CA . ASP A 1 175 ? -15.692 7.889 2.066 1.00 81.38 175 ASP A CA 1
ATOM 1284 C C . ASP A 1 175 ? -14.664 8.441 1.064 1.00 81.38 175 ASP A C 1
ATOM 1286 O O . ASP A 1 175 ? -15.048 9.034 0.055 1.00 81.38 175 ASP A O 1
ATOM 1290 N N . ARG A 1 176 ? -13.357 8.256 1.302 1.00 86.94 176 ARG A N 1
ATOM 1291 C CA . ARG A 1 176 ? -12.304 8.815 0.443 1.00 86.94 176 ARG A CA 1
ATOM 1292 C C . ARG A 1 176 ? -11.063 7.940 0.348 1.00 86.94 176 ARG A C 1
ATOM 1294 O O . ARG A 1 176 ? -10.686 7.235 1.275 1.00 86.94 176 ARG A O 1
ATOM 1301 N N . TYR A 1 177 ? -10.367 8.062 -0.776 1.00 89.06 177 TYR A N 1
ATOM 1302 C CA . TYR A 1 177 ? -9.045 7.470 -0.944 1.00 89.06 177 TYR A CA 1
ATOM 1303 C C . TYR A 1 177 ? -7.972 8.283 -0.207 1.00 89.06 177 TYR A C 1
ATOM 1305 O O . TYR A 1 177 ? -8.001 9.515 -0.203 1.00 89.06 177 TYR A O 1
ATOM 1313 N N . PHE A 1 178 ? -6.978 7.590 0.347 1.00 90.75 178 PHE A N 1
ATOM 1314 C CA . PHE A 1 178 ? -5.754 8.177 0.877 1.00 90.75 178 PHE A CA 1
ATOM 1315 C C . PHE A 1 178 ? -4.908 8.727 -0.262 1.00 90.75 178 PHE A C 1
ATOM 1317 O O . PHE A 1 178 ? -4.448 7.987 -1.132 1.00 90.75 178 PHE A O 1
ATOM 1324 N N . ARG A 1 179 ? -4.669 10.032 -0.253 1.00 94.31 179 ARG A N 1
ATOM 1325 C CA . ARG A 1 179 ? -3.844 10.695 -1.260 1.00 94.31 179 ARG A CA 1
ATOM 1326 C C . ARG A 1 179 ? -2.367 10.484 -0.970 1.00 94.31 179 ARG A C 1
ATOM 1328 O O . ARG A 1 179 ? -1.929 10.451 0.184 1.00 94.31 179 ARG A O 1
ATOM 1335 N N . GLN A 1 180 ? -1.589 10.412 -2.039 1.00 96.62 180 GLN A N 1
ATOM 1336 C CA . GLN A 1 180 ? -0.140 10.345 -1.964 1.00 96.62 180 GLN A CA 1
ATOM 1337 C C . GLN A 1 180 ? 0.519 11.191 -3.051 1.00 96.62 180 GLN A C 1
ATOM 1339 O O . GLN A 1 180 ? 0.011 11.307 -4.165 1.00 96.62 180 GLN A O 1
ATOM 1344 N N . ALA A 1 181 ? 1.658 11.781 -2.712 1.00 97.31 181 ALA A N 1
ATOM 1345 C CA . ALA A 1 181 ? 2.484 12.567 -3.615 1.00 97.31 181 ALA A CA 1
ATOM 1346 C C . ALA A 1 181 ? 3.952 12.374 -3.242 1.00 97.31 181 ALA A C 1
ATOM 1348 O O . ALA A 1 181 ? 4.287 12.357 -2.058 1.00 97.31 181 ALA A O 1
ATOM 1349 N N . TRP A 1 182 ? 4.813 12.240 -4.243 1.00 97.94 182 TRP A N 1
ATOM 1350 C CA . TRP A 1 182 ? 6.203 11.834 -4.095 1.00 97.94 182 TRP A CA 1
ATOM 1351 C C . TRP A 1 182 ? 7.106 12.624 -5.031 1.00 97.94 182 TRP A C 1
ATOM 1353 O O . TRP A 1 182 ? 6.754 12.874 -6.183 1.00 97.94 182 TRP A O 1
ATOM 1363 N N . LEU A 1 183 ? 8.298 12.947 -4.545 1.00 98.19 183 LEU A N 1
ATOM 1364 C CA . LEU A 1 183 ? 9.399 13.507 -5.316 1.00 98.19 183 LEU A CA 1
ATOM 1365 C C . LEU A 1 183 ? 10.676 12.753 -4.961 1.00 98.19 183 LEU A C 1
ATOM 1367 O O . LEU A 1 183 ? 10.893 12.408 -3.800 1.00 98.19 183 LEU A O 1
ATOM 1371 N N . GLY A 1 184 ? 11.543 12.517 -5.936 1.00 97.31 184 GLY A N 1
ATOM 1372 C CA . GLY A 1 184 ? 12.848 11.939 -5.655 1.00 97.31 184 GLY A CA 1
ATOM 1373 C C . GLY A 1 184 ? 13.576 11.443 -6.887 1.00 97.31 184 GLY A C 1
ATOM 1374 O O . GLY A 1 184 ? 13.484 12.028 -7.967 1.00 97.31 184 GLY A O 1
ATOM 1375 N N . ILE A 1 185 ? 14.340 10.372 -6.703 1.00 97.12 185 ILE A N 1
ATOM 1376 C CA . ILE A 1 185 ? 15.243 9.836 -7.717 1.00 97.12 185 ILE A CA 1
ATOM 1377 C C . ILE A 1 185 ? 15.000 8.349 -7.944 1.00 97.12 185 ILE A C 1
ATOM 1379 O O . ILE A 1 185 ? 14.691 7.605 -7.016 1.00 97.12 185 ILE A O 1
ATOM 1383 N N . ARG A 1 186 ? 15.197 7.922 -9.191 1.00 95.62 186 ARG A N 1
ATOM 1384 C CA . ARG A 1 186 ? 15.190 6.526 -9.627 1.00 95.62 186 ARG A CA 1
ATOM 1385 C C . ARG A 1 186 ? 16.525 6.186 -10.260 1.00 95.62 186 ARG A C 1
ATOM 1387 O O . ARG A 1 186 ? 16.904 6.776 -11.273 1.00 95.62 186 ARG A O 1
ATOM 1394 N N . ALA A 1 187 ? 17.199 5.189 -9.709 1.00 94.44 187 ALA A N 1
ATOM 1395 C CA . ALA A 1 187 ? 18.303 4.511 -10.366 1.00 94.44 187 ALA A CA 1
ATOM 1396 C C . ALA A 1 187 ? 17.757 3.292 -11.115 1.00 94.44 187 ALA A C 1
ATOM 1398 O O . ALA A 1 187 ? 17.020 2.489 -10.553 1.00 94.44 187 ALA A O 1
ATOM 1399 N N . THR A 1 188 ? 18.110 3.151 -12.389 1.00 91.62 188 THR A N 1
ATOM 1400 C CA . THR A 1 188 ? 17.780 1.991 -13.224 1.00 91.62 188 THR A CA 1
ATOM 1401 C C . THR A 1 188 ? 19.071 1.312 -13.648 1.00 91.62 188 THR A C 1
ATOM 1403 O O . THR A 1 188 ? 19.951 1.960 -14.208 1.00 91.62 188 THR A O 1
ATOM 1406 N N . ALA A 1 189 ? 19.200 0.018 -13.389 1.00 91.19 189 ALA A N 1
ATOM 1407 C CA . ALA A 1 189 ? 20.336 -0.786 -13.818 1.00 91.19 189 ALA A CA 1
ATOM 1408 C C . ALA A 1 189 ? 20.135 -1.337 -15.241 1.00 91.19 189 ALA A C 1
ATOM 1410 O O . ALA A 1 189 ? 19.013 -1.430 -15.741 1.00 91.19 189 ALA A O 1
ATOM 1411 N N . ALA A 1 190 ? 21.225 -1.787 -15.870 1.00 86.56 190 ALA A N 1
ATOM 1412 C CA . ALA A 1 190 ? 21.222 -2.354 -17.225 1.00 86.56 190 ALA A CA 1
ATOM 1413 C C . ALA A 1 190 ? 20.273 -3.551 -17.396 1.00 86.56 190 ALA A C 1
ATOM 1415 O O . ALA A 1 190 ? 19.640 -3.728 -18.437 1.00 86.56 190 ALA A O 1
ATOM 1416 N N . ASN A 1 191 ? 20.136 -4.358 -16.342 1.00 85.31 191 ASN A N 1
ATOM 1417 C CA . ASN A 1 191 ? 19.230 -5.501 -16.303 1.00 85.31 191 ASN A CA 1
ATOM 1418 C C . ASN A 1 191 ? 17.759 -5.102 -16.090 1.00 85.31 191 ASN A C 1
ATOM 1420 O O . ASN A 1 191 ? 16.910 -5.991 -16.056 1.00 85.31 191 ASN A O 1
ATOM 1424 N N . GLY A 1 192 ? 17.439 -3.808 -15.987 1.00 87.38 192 GLY A N 1
ATOM 1425 C CA . GLY A 1 192 ? 16.096 -3.274 -15.761 1.00 87.38 192 GLY A CA 1
ATOM 1426 C C . GLY A 1 192 ? 15.653 -3.238 -14.299 1.00 87.38 192 GLY A C 1
ATOM 1427 O O . GLY A 1 192 ? 14.492 -2.924 -14.051 1.00 87.38 192 GLY A O 1
ATOM 1428 N N . ALA A 1 193 ? 16.526 -3.568 -13.342 1.00 92.56 193 ALA A N 1
ATOM 1429 C CA . ALA A 1 193 ? 16.224 -3.363 -11.931 1.00 92.56 193 ALA A CA 1
ATOM 1430 C C . ALA A 1 193 ? 16.142 -1.865 -11.618 1.00 92.56 193 ALA A C 1
ATOM 1432 O O . ALA A 1 193 ? 16.949 -1.087 -12.131 1.00 92.56 193 ALA A O 1
ATOM 1433 N N . THR A 1 194 ? 15.199 -1.465 -10.771 1.00 94.50 194 THR A N 1
ATOM 1434 C CA . THR A 1 194 ? 15.048 -0.078 -10.328 1.00 94.50 194 THR A CA 1
ATOM 1435 C C . THR A 1 194 ? 15.138 0.034 -8.815 1.00 94.50 194 THR A C 1
ATOM 1437 O O . THR A 1 194 ? 14.691 -0.855 -8.088 1.00 94.50 194 THR A O 1
ATOM 1440 N N . VAL A 1 195 ? 15.714 1.142 -8.358 1.00 96.94 195 VAL A N 1
ATOM 1441 C CA . VAL A 1 195 ? 15.716 1.573 -6.961 1.00 96.94 195 VAL A CA 1
ATOM 1442 C C . VAL A 1 195 ? 15.258 3.022 -6.922 1.00 96.94 195 VAL A C 1
ATOM 1444 O O . VAL A 1 195 ? 15.883 3.881 -7.547 1.00 96.94 195 VAL A O 1
ATOM 1447 N N . ASP A 1 196 ? 14.193 3.279 -6.176 1.00 96.88 196 ASP A N 1
ATOM 1448 C CA . ASP A 1 196 ? 13.605 4.596 -6.003 1.00 96.88 196 ASP A CA 1
ATOM 1449 C C . ASP A 1 196 ? 13.811 5.062 -4.571 1.00 96.88 196 ASP A C 1
ATOM 1451 O O . ASP A 1 196 ? 13.460 4.356 -3.625 1.00 96.88 196 ASP A O 1
ATOM 1455 N N . LEU A 1 197 ? 14.342 6.271 -4.424 1.00 97.81 197 LEU A N 1
ATOM 1456 C CA . LEU A 1 197 ? 14.383 6.989 -3.160 1.00 97.81 197 LEU A CA 1
ATOM 1457 C C . LEU A 1 197 ? 13.504 8.224 -3.298 1.00 97.81 197 LEU A C 1
ATOM 1459 O O . LEU A 1 197 ? 13.812 9.135 -4.068 1.00 97.81 197 LEU A O 1
ATOM 1463 N N . LEU A 1 198 ? 12.400 8.230 -2.562 1.00 98.06 198 LEU A N 1
ATOM 1464 C CA . LEU A 1 198 ? 11.338 9.214 -2.678 1.00 98.06 198 LEU A CA 1
ATOM 1465 C C . LEU A 1 198 ? 11.047 9.832 -1.308 1.00 98.06 198 LEU A C 1
ATOM 1467 O O . LEU A 1 198 ? 11.093 9.160 -0.279 1.00 98.06 198 LEU A O 1
ATOM 1471 N N . ALA A 1 199 ? 10.691 11.107 -1.304 1.00 98.12 199 ALA A N 1
ATOM 1472 C CA . ALA A 1 199 ? 10.163 11.820 -0.155 1.00 98.12 199 ALA A CA 1
ATOM 1473 C C . ALA A 1 199 ? 8.839 12.476 -0.545 1.00 98.12 199 ALA A C 1
ATOM 1475 O O . ALA A 1 199 ? 8.654 12.911 -1.684 1.00 98.12 199 ALA A O 1
ATOM 1476 N N . GLY A 1 200 ? 7.890 12.535 0.382 1.00 97.44 200 GLY A N 1
ATOM 1477 C CA . GLY A 1 200 ? 6.590 13.101 0.064 1.00 97.44 200 GLY A CA 1
ATOM 1478 C C . GLY A 1 200 ? 5.564 12.944 1.166 1.00 97.44 200 GLY A C 1
ATOM 1479 O O . GLY A 1 200 ? 5.895 12.971 2.349 1.00 97.44 200 GLY A O 1
ATOM 1480 N N . ARG A 1 201 ? 4.301 12.804 0.770 1.00 96.75 201 ARG A N 1
ATOM 1481 C CA . ARG A 1 201 ? 3.159 12.625 1.667 1.00 96.75 201 ARG A CA 1
ATOM 1482 C C . ARG A 1 201 ? 2.415 11.361 1.277 1.00 96.75 201 ARG A C 1
ATOM 1484 O O . ARG A 1 201 ? 2.184 11.124 0.095 1.00 96.75 201 ARG A O 1
ATOM 1491 N N . ASN A 1 202 ? 1.995 10.597 2.276 1.00 95.19 202 ASN A N 1
ATOM 1492 C CA . ASN A 1 202 ? 1.086 9.477 2.093 1.00 95.19 202 ASN A CA 1
ATOM 1493 C C . ASN A 1 202 ? 0.114 9.420 3.270 1.00 95.19 202 ASN A C 1
ATOM 1495 O O . ASN A 1 202 ? 0.522 9.098 4.388 1.00 95.19 202 ASN A O 1
ATOM 1499 N N . GLU A 1 203 ? -1.161 9.712 3.008 1.00 92.25 203 GLU A N 1
ATOM 1500 C CA . GLU A 1 203 ? -2.208 9.746 4.033 1.00 92.25 203 GLU A CA 1
ATOM 1501 C C . GLU A 1 203 ? -2.441 8.374 4.695 1.00 92.25 203 GLU A C 1
ATOM 1503 O O . GLU A 1 203 ? -2.893 8.338 5.840 1.00 92.25 203 GLU A O 1
ATOM 1508 N N . SER A 1 204 ? -2.057 7.263 4.044 1.00 88.88 204 SER A N 1
ATOM 1509 C CA . SER A 1 204 ? -2.131 5.917 4.637 1.00 88.88 204 SER A CA 1
ATOM 1510 C C . SER A 1 204 ? -1.045 5.652 5.686 1.00 88.88 204 SER A C 1
ATOM 1512 O O . SER A 1 204 ? -1.196 4.746 6.505 1.00 88.88 204 SER A O 1
ATOM 1514 N N . VAL A 1 205 ? 0.056 6.409 5.651 1.00 90.69 205 VAL A N 1
ATOM 1515 C CA . VAL A 1 205 ? 1.183 6.310 6.594 1.00 90.69 205 VAL A CA 1
ATOM 1516 C C . VAL A 1 205 ? 1.056 7.387 7.659 1.00 90.69 205 VAL A C 1
ATOM 1518 O O . VAL A 1 205 ? 1.157 7.106 8.847 1.00 90.69 205 VAL A O 1
ATOM 1521 N N . THR A 1 206 ? 0.817 8.631 7.248 1.00 91.06 206 THR A N 1
ATOM 1522 C CA . THR A 1 206 ? 0.658 9.782 8.137 1.00 91.06 206 THR A CA 1
ATOM 1523 C C . THR A 1 206 ? -0.306 10.790 7.527 1.00 91.06 206 THR A C 1
ATOM 1525 O O . THR A 1 206 ? -0.190 11.167 6.364 1.00 91.06 206 THR A O 1
ATOM 1528 N N . ARG A 1 207 ? -1.247 11.302 8.326 1.00 86.06 207 ARG A N 1
ATOM 1529 C CA . ARG A 1 207 ? -2.240 12.273 7.836 1.00 86.06 207 ARG A CA 1
ATOM 1530 C C . ARG A 1 207 ? -1.620 13.592 7.363 1.00 86.06 207 ARG A C 1
ATOM 1532 O O . ARG A 1 207 ? -2.112 14.212 6.422 1.00 86.06 207 ARG A O 1
ATOM 1539 N N . ARG A 1 208 ? -0.579 14.070 8.051 1.00 88.19 208 ARG A N 1
ATOM 1540 C CA . ARG A 1 208 ? 0.007 15.408 7.819 1.00 88.19 208 ARG A CA 1
ATOM 1541 C C . ARG A 1 208 ? 1.538 15.433 7.791 1.00 88.19 208 ARG A C 1
ATOM 1543 O O . ARG A 1 208 ? 2.101 16.493 7.556 1.00 88.19 208 ARG A O 1
ATOM 1550 N N . GLY A 1 209 ? 2.204 14.304 8.028 1.00 92.25 209 GLY A N 1
ATOM 1551 C CA . GLY A 1 209 ? 3.664 14.224 8.053 1.00 92.25 209 GLY A CA 1
ATOM 1552 C C . GLY A 1 209 ? 4.289 13.976 6.682 1.00 92.25 209 GLY A C 1
ATOM 1553 O O . GLY A 1 209 ? 3.610 13.599 5.723 1.00 92.25 209 GLY A O 1
ATOM 1554 N N . ALA A 1 210 ? 5.605 14.161 6.621 1.00 96.38 210 ALA A N 1
ATOM 1555 C CA . ALA A 1 210 ? 6.397 13.671 5.507 1.00 96.38 210 ALA A CA 1
ATOM 1556 C C . ALA A 1 210 ? 6.683 12.170 5.672 1.00 96.38 210 ALA A C 1
ATOM 1558 O O . ALA A 1 210 ? 6.706 11.626 6.782 1.00 96.38 210 ALA A O 1
ATOM 1559 N N . VAL A 1 211 ? 6.880 11.505 4.542 1.00 97.12 211 VAL A N 1
ATOM 1560 C CA . VAL A 1 211 ? 7.182 10.079 4.447 1.00 97.12 211 VAL A CA 1
ATOM 1561 C C . VAL A 1 211 ? 8.376 9.905 3.528 1.00 97.12 211 VAL A C 1
ATOM 1563 O O . VAL A 1 211 ? 8.426 10.507 2.454 1.00 97.12 211 VAL A O 1
ATOM 1566 N N . LEU A 1 212 ? 9.320 9.066 3.939 1.00 98.12 212 LEU A N 1
ATOM 1567 C CA . LEU A 1 212 ? 10.390 8.569 3.082 1.00 98.12 212 LEU A CA 1
ATOM 1568 C C . LEU A 1 212 ? 9.979 7.212 2.521 1.00 98.12 212 LEU A C 1
ATOM 1570 O O . LEU A 1 212 ? 9.567 6.336 3.276 1.00 98.12 212 LEU A O 1
ATOM 1574 N N . ARG A 1 213 ? 10.092 7.029 1.208 1.00 97.69 213 ARG A N 1
ATOM 1575 C CA . ARG A 1 213 ? 9.791 5.780 0.506 1.00 97.69 213 ARG A CA 1
ATOM 1576 C C . ARG A 1 213 ? 11.047 5.282 -0.194 1.00 97.69 213 ARG A C 1
ATOM 1578 O O . ARG A 1 213 ? 11.629 5.989 -1.011 1.00 97.69 213 ARG A O 1
ATOM 1585 N N . LEU A 1 214 ? 11.438 4.055 0.128 1.00 98.00 214 LEU A N 1
ATOM 1586 C CA . LEU A 1 214 ? 12.458 3.297 -0.587 1.00 98.00 214 LEU A CA 1
ATOM 1587 C C . LEU A 1 214 ? 11.764 2.144 -1.299 1.00 98.00 214 LEU A C 1
ATOM 1589 O O . LEU A 1 214 ? 11.132 1.315 -0.645 1.00 98.00 214 LEU A O 1
ATOM 1593 N N . GLU A 1 215 ? 11.889 2.075 -2.617 1.00 97.25 215 GLU A N 1
ATOM 1594 C CA . GLU A 1 215 ? 11.288 1.012 -3.417 1.00 97.25 215 GLU A CA 1
ATOM 1595 C C . GLU A 1 215 ? 12.325 0.357 -4.322 1.00 97.25 215 GLU A C 1
ATOM 1597 O O . GLU A 1 215 ? 13.112 1.023 -4.983 1.00 97.25 215 GLU A O 1
ATOM 1602 N N . VAL A 1 216 ? 12.340 -0.969 -4.334 1.00 97.06 216 VAL A N 1
ATOM 1603 C CA . VAL A 1 216 ? 13.235 -1.794 -5.137 1.00 97.06 216 VAL A CA 1
ATOM 1604 C C . VAL A 1 216 ? 12.386 -2.714 -5.987 1.00 97.06 216 VAL A C 1
ATOM 1606 O O . VAL A 1 216 ? 11.460 -3.358 -5.495 1.00 97.06 216 VAL A O 1
ATOM 1609 N N . PHE A 1 217 ? 12.727 -2.812 -7.263 1.00 94.94 217 PHE A N 1
ATOM 1610 C CA . PHE A 1 217 ? 12.019 -3.652 -8.208 1.00 94.94 217 PHE A CA 1
ATOM 1611 C C . PHE A 1 217 ? 13.026 -4.356 -9.116 1.00 94.94 217 PHE A C 1
ATOM 1613 O O . PHE A 1 217 ? 13.743 -3.716 -9.881 1.00 94.94 217 PHE A O 1
ATOM 1620 N N . HIS A 1 218 ? 13.115 -5.679 -9.016 1.00 94.94 218 HIS A N 1
ATOM 1621 C CA . HIS A 1 218 ? 14.179 -6.470 -9.622 1.00 94.94 218 HIS A CA 1
ATOM 1622 C C . HIS A 1 218 ? 13.610 -7.569 -10.535 1.00 94.94 218 HIS A C 1
ATOM 1624 O O . HIS A 1 218 ? 12.994 -8.520 -10.041 1.00 94.94 218 HIS A O 1
ATOM 1630 N N . PRO A 1 219 ? 13.820 -7.490 -11.863 1.00 92.94 219 PRO A N 1
ATOM 1631 C CA . PRO A 1 219 ? 13.489 -8.582 -12.768 1.00 92.94 219 PRO A CA 1
ATOM 1632 C C . PRO A 1 219 ? 14.485 -9.734 -12.606 1.00 92.94 219 PRO A C 1
ATOM 1634 O O . PRO A 1 219 ? 15.681 -9.578 -12.845 1.00 92.94 219 PRO A O 1
ATOM 1637 N N . VAL A 1 220 ? 13.983 -10.918 -12.280 1.00 91.94 220 VAL A N 1
ATOM 1638 C CA . VAL A 1 220 ? 14.756 -12.160 -12.256 1.00 91.94 220 VAL A CA 1
ATOM 1639 C C . VAL A 1 220 ? 14.599 -12.865 -13.600 1.00 91.94 220 VAL A C 1
ATOM 1641 O O . VAL A 1 220 ? 13.494 -13.117 -14.092 1.00 91.94 220 VAL A O 1
ATOM 1644 N N . THR A 1 221 ? 15.734 -13.179 -14.220 1.00 87.12 221 THR A N 1
ATOM 1645 C CA . THR A 1 221 ? 15.768 -13.854 -15.519 1.00 87.12 221 THR A CA 1
ATOM 1646 C C . THR A 1 221 ? 15.902 -15.359 -15.317 1.00 87.12 221 THR A C 1
ATOM 1648 O O . THR A 1 221 ? 16.876 -15.822 -14.737 1.00 87.12 221 THR A O 1
ATOM 1651 N N . VAL A 1 222 ? 14.948 -16.128 -15.840 1.00 85.00 222 VAL A N 1
ATOM 1652 C CA . VAL A 1 222 ? 14.954 -17.595 -15.827 1.00 85.00 222 VAL A CA 1
ATOM 1653 C C . VAL A 1 222 ? 15.010 -18.074 -17.273 1.00 85.00 222 VAL A C 1
ATOM 1655 O O . VAL A 1 222 ? 14.137 -17.736 -18.073 1.00 85.00 222 VAL A O 1
ATOM 1658 N N . ARG A 1 223 ? 16.058 -18.827 -17.636 1.00 86.56 223 ARG A N 1
ATOM 1659 C CA . ARG A 1 223 ? 16.285 -19.325 -19.013 1.00 86.56 223 ARG A CA 1
ATOM 1660 C C . ARG A 1 223 ? 16.224 -18.211 -20.078 1.00 86.56 223 ARG A C 1
ATOM 1662 O O . ARG A 1 223 ? 15.584 -18.356 -21.116 1.00 86.56 223 ARG A O 1
ATOM 1669 N N . GLY A 1 224 ? 16.828 -17.057 -19.786 1.00 80.19 224 GLY A N 1
ATOM 1670 C CA . GLY A 1 224 ? 16.860 -15.901 -20.695 1.00 80.19 224 GLY A CA 1
ATOM 1671 C C . GLY A 1 224 ? 15.547 -15.112 -20.812 1.00 80.19 224 GLY A C 1
ATOM 1672 O O . GLY A 1 224 ? 15.481 -14.164 -21.592 1.00 80.19 224 GLY A O 1
ATOM 1673 N N . ARG A 1 225 ? 14.500 -15.456 -20.046 1.00 78.88 225 ARG A N 1
ATOM 1674 C CA . ARG A 1 225 ? 13.223 -14.724 -20.009 1.00 78.88 225 ARG A CA 1
ATOM 1675 C C . ARG A 1 225 ? 12.997 -14.089 -18.638 1.00 78.88 225 ARG A C 1
ATOM 1677 O O . ARG A 1 225 ? 13.221 -14.721 -17.610 1.00 78.88 225 ARG A O 1
ATOM 1684 N N . ARG A 1 226 ? 12.509 -12.846 -18.615 1.00 75.31 226 ARG A N 1
ATOM 1685 C CA . ARG A 1 226 ? 12.082 -12.154 -17.386 1.00 75.31 226 ARG A CA 1
ATOM 1686 C C . ARG A 1 226 ? 10.693 -12.633 -16.987 1.00 75.31 226 ARG A C 1
ATOM 1688 O O . ARG A 1 226 ? 9.692 -12.011 -17.333 1.00 75.31 226 ARG A O 1
ATOM 1695 N N . LEU A 1 227 ? 10.647 -13.791 -16.343 1.00 83.81 227 LEU A N 1
ATOM 1696 C CA . LEU A 1 227 ? 9.386 -14.387 -15.921 1.00 83.81 227 LEU A CA 1
ATOM 1697 C C . LEU A 1 227 ? 8.989 -13.925 -14.517 1.00 83.81 227 LEU A C 1
ATOM 1699 O O . LEU A 1 227 ? 7.803 -13.797 -14.247 1.00 83.81 227 LEU A O 1
ATOM 1703 N N . ILE A 1 228 ? 9.974 -13.666 -13.653 1.00 92.25 228 ILE A N 1
ATOM 1704 C CA . ILE A 1 228 ? 9.785 -13.436 -12.220 1.00 92.25 228 ILE A CA 1
ATOM 1705 C C . ILE A 1 228 ? 10.287 -12.039 -11.864 1.00 92.25 228 ILE A C 1
ATOM 1707 O O . ILE A 1 228 ? 11.304 -11.580 -12.377 1.00 92.25 228 ILE A O 1
ATOM 1711 N N . TYR A 1 229 ? 9.582 -11.372 -10.966 1.00 93.81 229 TYR A N 1
ATOM 1712 C CA . TYR A 1 229 ? 9.934 -10.077 -10.415 1.00 93.81 229 TYR A CA 1
ATOM 1713 C C . TYR A 1 229 ? 9.926 -10.171 -8.897 1.00 93.81 229 TYR A C 1
ATOM 1715 O O . TYR A 1 229 ? 8.951 -10.642 -8.319 1.00 93.81 229 TYR A O 1
ATOM 1723 N N . VAL A 1 230 ? 11.000 -9.703 -8.269 1.00 95.50 230 VAL A N 1
ATOM 1724 C CA . VAL A 1 230 ? 11.090 -9.511 -6.819 1.00 95.50 230 VAL A CA 1
ATOM 1725 C C . VAL A 1 230 ? 10.993 -8.018 -6.558 1.00 95.50 230 VAL A C 1
ATOM 1727 O O . VAL A 1 230 ? 11.648 -7.230 -7.237 1.00 95.50 230 VAL A O 1
ATOM 1730 N N . PHE A 1 231 ? 10.187 -7.611 -5.589 1.00 96.31 231 PHE A N 1
ATOM 1731 C CA . PHE A 1 231 ? 10.070 -6.203 -5.228 1.00 96.31 231 PHE A CA 1
ATOM 1732 C C . PHE A 1 231 ? 9.973 -6.020 -3.719 1.00 96.31 231 PHE A C 1
ATOM 1734 O O . PHE A 1 231 ? 9.536 -6.907 -2.985 1.00 96.31 231 PHE A O 1
ATOM 1741 N N . GLY A 1 232 ? 10.381 -4.840 -3.273 1.00 96.56 232 GLY A N 1
ATOM 1742 C CA . GLY A 1 232 ? 10.330 -4.413 -1.888 1.00 96.56 232 GLY A CA 1
ATOM 1743 C C . GLY A 1 232 ? 10.021 -2.926 -1.816 1.00 96.56 232 GLY A C 1
ATOM 1744 O O . GLY A 1 232 ? 10.491 -2.155 -2.641 1.00 96.56 232 GLY A O 1
ATOM 1745 N N . CYS A 1 233 ? 9.222 -2.516 -0.846 1.00 97.25 233 CYS A N 1
ATOM 1746 C CA . CYS A 1 233 ? 8.903 -1.127 -0.571 1.00 97.25 233 CYS A CA 1
ATOM 1747 C C . CYS A 1 233 ? 8.883 -0.931 0.940 1.00 97.25 233 CYS A C 1
ATOM 1749 O O . CYS A 1 233 ? 8.298 -1.737 1.663 1.00 97.25 233 CYS A O 1
ATOM 1751 N N . VAL A 1 234 ? 9.520 0.132 1.410 1.00 97.69 234 VAL A N 1
ATOM 1752 C CA . VAL A 1 234 ? 9.459 0.582 2.798 1.00 97.69 234 VAL A CA 1
ATOM 1753 C C . VAL A 1 234 ? 9.050 2.045 2.785 1.00 97.69 234 VAL A C 1
ATOM 1755 O O . VAL A 1 234 ? 9.609 2.839 2.030 1.00 97.69 234 VAL A O 1
ATOM 1758 N N . GLN A 1 235 ? 8.070 2.393 3.609 1.00 97.19 235 GLN A N 1
ATOM 1759 C CA . GLN A 1 235 ? 7.584 3.749 3.806 1.00 97.19 235 GLN A CA 1
ATOM 1760 C C . GLN A 1 235 ? 7.730 4.104 5.282 1.00 97.19 235 GLN A C 1
ATOM 1762 O O . GLN A 1 235 ? 7.138 3.446 6.134 1.00 97.19 235 GLN A O 1
ATOM 1767 N N . MET A 1 236 ? 8.530 5.121 5.578 1.00 97.06 236 MET A N 1
ATOM 1768 C CA . MET A 1 236 ? 8.877 5.528 6.937 1.00 97.06 236 MET A CA 1
ATOM 1769 C C . MET A 1 236 ? 8.320 6.916 7.210 1.00 97.06 236 MET A C 1
ATOM 1771 O O . MET A 1 236 ? 8.600 7.855 6.458 1.00 97.06 236 MET A O 1
ATOM 1775 N N . ALA A 1 237 ? 7.537 7.056 8.274 1.00 95.44 237 ALA A N 1
ATOM 1776 C CA . ALA A 1 237 ? 7.106 8.366 8.732 1.00 95.44 237 ALA A CA 1
ATOM 1777 C C . ALA A 1 237 ? 8.322 9.123 9.286 1.00 95.44 237 ALA A C 1
ATOM 1779 O O . ALA A 1 237 ? 9.090 8.586 10.078 1.00 95.44 237 ALA A O 1
ATOM 1780 N N . THR A 1 238 ? 8.511 10.383 8.887 1.00 94.94 238 THR A N 1
ATOM 1781 C CA . THR A 1 238 ? 9.620 11.195 9.427 1.00 94.94 238 THR A CA 1
ATOM 1782 C C . THR A 1 238 ? 9.302 11.778 10.801 1.00 94.94 238 THR A C 1
ATOM 1784 O O . THR A 1 238 ? 10.204 12.144 11.550 1.00 94.94 238 THR A O 1
ATOM 1787 N N . ALA A 1 239 ? 8.014 11.884 11.132 1.00 90.94 239 ALA A N 1
ATOM 1788 C CA . ALA A 1 239 ? 7.553 12.322 12.437 1.00 90.94 239 ALA A CA 1
ATOM 1789 C C . ALA A 1 239 ? 7.515 11.144 13.412 1.00 90.94 239 ALA A C 1
ATOM 1791 O O . ALA A 1 239 ? 7.100 10.043 13.050 1.00 90.94 239 ALA A O 1
ATOM 1792 N N . GLN A 1 240 ? 7.878 11.402 14.669 1.00 86.56 240 GLN A N 1
ATOM 1793 C CA . GLN A 1 240 ? 7.822 10.388 15.710 1.00 86.56 240 GLN A CA 1
ATOM 1794 C C . GLN A 1 240 ? 6.376 9.889 15.899 1.00 86.56 240 GLN A C 1
ATOM 1796 O O . GLN A 1 240 ? 5.463 10.706 16.084 1.00 86.56 240 GLN A O 1
ATOM 1801 N N . PRO A 1 241 ? 6.140 8.565 15.878 1.00 80.94 241 PRO A N 1
ATOM 1802 C CA . PRO A 1 241 ? 4.829 8.019 16.179 1.00 80.94 241 PRO A CA 1
ATOM 1803 C C . PRO A 1 241 ? 4.424 8.391 17.605 1.00 80.94 241 PRO A C 1
ATOM 1805 O O . PRO A 1 241 ? 5.140 8.114 18.568 1.00 80.94 241 PRO A O 1
ATOM 1808 N N . LYS A 1 242 ? 3.234 8.977 17.760 1.00 80.69 242 LYS A N 1
ATOM 1809 C CA . LYS A 1 242 ? 2.590 9.053 19.073 1.00 80.69 242 LYS A CA 1
ATOM 1810 C C . LYS A 1 242 ? 2.113 7.650 19.429 1.00 80.69 242 LYS A C 1
ATOM 1812 O O . LYS A 1 242 ? 1.177 7.135 18.818 1.00 80.69 242 LYS A O 1
ATOM 1817 N N . HIS A 1 243 ? 2.785 7.016 20.381 1.00 75.88 243 HIS A N 1
ATOM 1818 C CA . HIS A 1 243 ? 2.364 5.720 20.890 1.00 75.88 243 HIS A CA 1
ATOM 1819 C C . HIS A 1 243 ? 1.201 5.909 21.859 1.00 75.88 243 HIS A C 1
ATOM 1821 O O . HIS A 1 243 ? 1.348 6.545 22.900 1.00 75.88 243 HIS A O 1
ATOM 1827 N N . SER A 1 244 ? 0.048 5.333 21.533 1.00 75.12 244 SER A N 1
ATOM 1828 C CA . SER A 1 244 ? -0.989 5.104 22.535 1.00 75.12 244 SER A CA 1
ATOM 1829 C C . SER A 1 244 ? -0.546 3.961 23.456 1.00 75.12 244 SER A C 1
ATOM 1831 O O . SER A 1 244 ? 0.096 3.015 22.977 1.00 75.12 244 SER A O 1
ATOM 1833 N N . PRO A 1 245 ? -0.876 4.005 24.759 1.00 82.44 245 PRO A N 1
ATOM 1834 C CA . PRO A 1 245 ? -0.647 2.878 25.653 1.00 82.44 245 PRO A CA 1
ATOM 1835 C C . PRO A 1 245 ? -1.250 1.603 25.056 1.00 82.44 245 PRO A C 1
ATOM 1837 O O . PRO A 1 245 ? -2.363 1.619 24.533 1.00 82.44 245 PRO A O 1
ATOM 1840 N N . ARG A 1 246 ? -0.516 0.488 25.121 1.00 82.19 246 ARG A N 1
ATOM 1841 C CA . ARG A 1 246 ? -1.032 -0.797 24.637 1.00 82.19 246 ARG A CA 1
ATOM 1842 C C . ARG A 1 246 ? -2.155 -1.267 25.552 1.00 82.19 246 ARG A C 1
ATOM 1844 O O . ARG A 1 246 ? -1.919 -1.458 26.747 1.00 82.19 246 ARG A O 1
ATOM 1851 N N . LEU A 1 247 ? -3.330 -1.495 24.977 1.00 86.75 247 LEU A N 1
ATOM 1852 C CA . LEU A 1 247 ? -4.433 -2.185 25.627 1.00 86.75 247 LEU A CA 1
ATOM 1853 C C . LEU A 1 247 ? -4.614 -3.542 24.947 1.00 86.75 247 LEU A C 1
ATOM 1855 O O . LEU A 1 247 ? -4.778 -3.611 23.729 1.00 86.75 247 LEU A O 1
ATOM 1859 N N . LEU A 1 248 ? -4.534 -4.613 25.730 1.00 88.94 248 LEU A N 1
ATOM 1860 C CA . LEU A 1 248 ? -4.884 -5.948 25.263 1.00 88.94 248 LEU A CA 1
ATOM 1861 C C . LEU A 1 248 ? -6.389 -6.108 25.463 1.00 88.94 248 LEU A C 1
ATOM 1863 O O . LEU A 1 248 ? -6.875 -5.941 26.577 1.00 88.94 248 LEU A O 1
ATOM 1867 N N . MET A 1 249 ? -7.113 -6.386 24.384 1.00 92.62 249 MET A N 1
ATOM 1868 C CA . MET A 1 249 ? -8.549 -6.653 24.421 1.00 92.62 249 MET A CA 1
ATOM 1869 C C . MET A 1 249 ? -8.808 -8.041 23.855 1.00 92.62 249 MET A C 1
ATOM 1871 O O . MET A 1 249 ? -8.113 -8.479 22.934 1.00 92.62 249 MET A O 1
ATOM 1875 N N . ALA A 1 250 ? -9.802 -8.726 24.412 1.00 94.31 250 ALA A N 1
ATOM 1876 C CA . ALA A 1 250 ? -10.252 -9.996 23.873 1.00 94.31 250 ALA A CA 1
ATOM 1877 C C . ALA A 1 250 ? -11.015 -9.767 22.551 1.00 94.31 250 ALA A C 1
ATOM 1879 O O . ALA A 1 250 ? -11.669 -8.729 22.390 1.00 94.31 250 ALA A O 1
ATOM 1880 N N . PRO A 1 251 ? -10.960 -10.714 21.601 1.00 94.19 251 PRO A N 1
ATOM 1881 C CA . PRO A 1 251 ? -11.896 -10.741 20.480 1.00 94.19 251 PRO A CA 1
ATOM 1882 C C . PRO A 1 251 ? -13.348 -10.705 20.982 1.00 94.19 251 PRO A C 1
ATOM 1884 O O . PRO A 1 251 ? -13.647 -11.279 22.030 1.00 94.19 251 PRO A O 1
ATOM 1887 N N . SER A 1 252 ? -14.245 -10.020 20.268 1.00 95.62 252 SER A N 1
ATOM 1888 C CA . SER A 1 252 ? -15.679 -10.063 20.586 1.00 95.62 252 SER A CA 1
ATOM 1889 C C . SER A 1 252 ? -16.327 -11.367 20.116 1.00 95.62 252 SER A C 1
ATOM 1891 O O . SER A 1 252 ? -15.712 -12.163 19.406 1.00 95.62 252 SER A O 1
ATOM 1893 N N . ASP A 1 253 ? -17.604 -11.545 20.462 1.00 94.50 253 ASP A N 1
ATOM 1894 C CA . ASP A 1 253 ? -18.463 -12.556 19.844 1.00 94.50 253 ASP A CA 1
ATOM 1895 C C . ASP A 1 253 ? -18.465 -12.376 18.307 1.00 94.50 253 ASP A C 1
ATOM 1897 O O . ASP A 1 253 ? -18.770 -11.275 17.830 1.00 94.50 253 ASP A O 1
ATOM 1901 N N . PRO A 1 254 ? -18.101 -13.410 17.522 1.00 91.25 254 PRO A N 1
ATOM 1902 C CA . PRO A 1 254 ? -18.086 -13.342 16.062 1.00 91.25 254 PRO A CA 1
ATOM 1903 C C . PRO A 1 254 ? -19.477 -13.140 15.442 1.00 91.25 254 PRO A C 1
ATOM 1905 O O . PRO A 1 254 ? -19.559 -12.750 14.278 1.00 91.25 254 PRO A O 1
ATOM 1908 N N . ALA A 1 255 ? -20.563 -13.370 16.188 1.00 94.06 255 ALA A N 1
ATOM 1909 C CA . ALA A 1 255 ? -21.926 -13.085 15.743 1.00 94.06 255 ALA A CA 1
ATOM 1910 C C . ALA A 1 255 ? -22.281 -11.585 15.776 1.00 94.06 255 ALA A C 1
ATOM 1912 O O . ALA A 1 255 ? -23.347 -11.208 15.290 1.00 94.06 255 ALA A O 1
ATOM 1913 N N . LEU A 1 256 ? -21.415 -10.725 16.333 1.00 94.25 256 LEU A N 1
ATOM 1914 C CA . LEU A 1 256 ? -21.611 -9.274 16.391 1.00 94.25 256 LEU A CA 1
ATOM 1915 C C . LEU A 1 256 ? -20.927 -8.579 15.203 1.00 94.25 256 LEU A C 1
ATOM 1917 O O . LEU A 1 256 ? -19.726 -8.291 15.273 1.00 94.25 256 LEU A O 1
ATOM 1921 N N . PRO A 1 257 ? -21.650 -8.247 14.116 1.00 93.75 257 PRO A N 1
ATOM 1922 C CA . PRO A 1 257 ? -21.072 -7.435 13.055 1.00 93.75 257 PRO A CA 1
ATOM 1923 C C . PRO A 1 257 ? -20.750 -6.029 13.575 1.00 93.75 257 PRO A C 1
ATOM 1925 O O . PRO A 1 257 ? -21.388 -5.521 14.495 1.00 93.75 257 PRO A O 1
ATOM 1928 N N . ALA A 1 258 ? -19.807 -5.340 12.930 1.00 92.44 258 ALA A N 1
ATOM 1929 C CA . ALA A 1 258 ? -19.432 -3.970 13.296 1.00 92.44 258 ALA A CA 1
ATOM 1930 C C . ALA A 1 258 ? -20.596 -2.955 13.233 1.00 92.44 258 ALA A C 1
ATOM 1932 O O . ALA A 1 258 ? -20.500 -1.861 13.792 1.00 92.44 258 ALA A O 1
ATOM 1933 N N . THR A 1 259 ? -21.681 -3.303 12.539 1.00 93.44 259 THR A N 1
ATOM 1934 C CA . THR A 1 259 ? -22.916 -2.521 12.409 1.00 93.44 259 THR A CA 1
ATOM 1935 C C . THR A 1 259 ? -23.954 -2.814 13.499 1.00 93.44 259 THR A C 1
ATOM 1937 O O . THR A 1 259 ? -24.974 -2.131 13.534 1.00 93.44 259 THR A O 1
ATOM 1940 N N . ASP A 1 260 ? -23.734 -3.799 14.379 1.00 96.75 260 ASP A N 1
ATOM 1941 C CA . ASP A 1 260 ? -24.673 -4.138 15.456 1.00 96.75 260 ASP A CA 1
ATOM 1942 C C . ASP A 1 260 ? -24.824 -2.952 16.436 1.00 96.75 260 ASP A C 1
ATOM 1944 O O . ASP A 1 260 ? -23.824 -2.338 16.826 1.00 96.75 260 ASP A O 1
ATOM 1948 N N . PRO A 1 261 ? -26.049 -2.608 16.879 1.00 96.75 261 PRO A N 1
ATOM 1949 C CA . PRO A 1 261 ? -26.279 -1.493 17.800 1.00 96.75 261 PRO A CA 1
ATOM 1950 C C . PRO A 1 261 ? -25.580 -1.648 19.160 1.00 96.75 261 PRO A C 1
ATOM 1952 O O . PRO A 1 261 ? -25.382 -0.649 19.853 1.00 96.75 261 PRO A O 1
ATOM 1955 N N . ARG A 1 262 ? -25.157 -2.854 19.551 1.00 97.50 262 ARG A N 1
ATOM 1956 C CA . ARG A 1 262 ? -24.352 -3.123 20.757 1.00 97.50 262 ARG A CA 1
ATOM 1957 C C . ARG A 1 262 ? -22.860 -2.870 20.549 1.00 97.50 262 ARG A C 1
ATOM 1959 O O . ARG A 1 262 ? -22.105 -2.842 21.522 1.00 97.50 262 ARG A O 1
ATOM 1966 N N . VAL A 1 263 ? -22.424 -2.655 19.3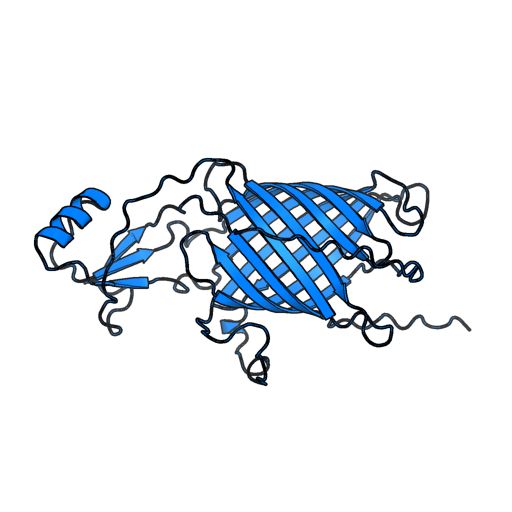10 1.00 97.50 263 VAL A N 1
ATOM 1967 C CA . VAL A 1 263 ? -21.043 -2.324 18.964 1.00 97.50 263 VAL A CA 1
ATOM 1968 C C . VAL A 1 263 ? -20.884 -0.808 18.922 1.00 97.50 263 VAL A C 1
ATOM 1970 O O . VAL A 1 263 ? -21.691 -0.064 18.357 1.00 97.50 263 VAL A O 1
ATOM 1973 N N . TRP A 1 264 ? -19.854 -0.306 19.589 1.00 96.94 264 TRP A N 1
ATOM 1974 C CA . TRP A 1 264 ? -19.461 1.090 19.504 1.00 96.94 264 TRP A CA 1
ATOM 1975 C C . TRP A 1 264 ? -18.447 1.268 18.381 1.00 96.94 264 TRP A C 1
ATOM 1977 O O . TRP A 1 264 ? -17.374 0.677 18.412 1.00 96.94 264 TRP A O 1
ATOM 1987 N N . GLN A 1 265 ? -18.773 2.090 17.390 1.00 94.44 265 GLN A N 1
ATOM 1988 C CA . GLN A 1 265 ? -17.843 2.420 16.319 1.00 94.44 265 GLN A CA 1
ATOM 1989 C C . GLN A 1 265 ? -16.946 3.581 16.750 1.00 94.44 265 GLN A C 1
ATOM 1991 O O . GLN A 1 265 ? -17.420 4.693 16.981 1.00 94.44 265 GLN A O 1
ATOM 1996 N N . MET A 1 266 ? -15.646 3.314 16.846 1.00 92.94 266 MET A N 1
ATOM 1997 C CA . MET A 1 266 ? -14.627 4.302 17.179 1.00 92.94 266 MET A CA 1
ATOM 1998 C C . MET A 1 266 ? -13.747 4.575 15.954 1.00 92.94 266 MET A C 1
ATOM 2000 O O . MET A 1 266 ? -13.009 3.677 15.527 1.00 92.94 266 MET A O 1
ATOM 2004 N N . PRO A 1 267 ? -13.767 5.799 15.399 1.00 89.31 267 PRO A N 1
ATOM 2005 C CA . PRO A 1 267 ? -12.859 6.181 14.327 1.00 89.31 267 PRO A CA 1
ATOM 2006 C C . PRO A 1 267 ? -11.393 6.097 14.775 1.00 89.31 267 PRO A C 1
ATOM 2008 O O . PRO A 1 267 ? -10.966 6.794 15.696 1.00 89.31 267 PRO A O 1
ATOM 2011 N N . GLN A 1 268 ? -10.585 5.269 14.113 1.00 84.44 268 GLN A N 1
ATOM 2012 C CA . GLN A 1 268 ? -9.152 5.185 14.388 1.00 84.44 268 GLN A CA 1
ATOM 2013 C C . GLN A 1 268 ? -8.378 6.240 13.613 1.00 84.44 268 GLN A C 1
ATOM 2015 O O . GLN A 1 268 ? -8.199 6.139 12.405 1.00 84.44 268 GLN A O 1
ATOM 2020 N N . THR A 1 269 ? -7.802 7.216 14.305 1.00 78.50 269 THR A N 1
ATOM 2021 C CA . THR A 1 269 ? -6.804 8.065 13.645 1.00 78.50 269 THR A CA 1
ATOM 2022 C C . THR A 1 269 ? -5.648 7.179 13.160 1.00 78.50 269 THR A C 1
ATOM 2024 O O . THR A 1 269 ? -5.136 6.402 13.970 1.00 78.50 269 THR A O 1
ATOM 2027 N N . PRO A 1 270 ? -5.219 7.273 11.882 1.00 74.06 270 PRO A N 1
ATOM 2028 C CA . PRO A 1 270 ? -4.061 6.542 11.392 1.00 74.06 270 PRO A CA 1
ATOM 2029 C C . PRO A 1 270 ? -2.880 6.789 12.325 1.00 74.06 270 PRO A C 1
ATOM 2031 O O . PRO A 1 270 ? -2.387 7.913 12.453 1.00 74.06 270 PRO A O 1
ATOM 2034 N N . ALA A 1 271 ? -2.469 5.743 13.033 1.00 70.94 271 ALA A N 1
ATOM 2035 C CA . ALA A 1 271 ? -1.257 5.785 13.823 1.00 70.94 271 ALA A CA 1
ATOM 2036 C C . ALA A 1 271 ? -0.117 5.942 12.817 1.00 70.94 271 ALA A C 1
ATOM 2038 O O . ALA A 1 271 ? -0.028 5.122 11.909 1.00 70.94 271 ALA A O 1
ATOM 2039 N N . GLY A 1 272 ? 0.687 7.001 12.944 1.00 84.81 272 GLY A N 1
ATOM 2040 C CA . GLY A 1 272 ? 1.812 7.307 12.056 1.00 84.81 272 GLY A CA 1
ATOM 2041 C C . GLY A 1 272 ? 2.832 6.171 12.013 1.00 84.81 272 GLY A C 1
ATOM 2042 O O . GLY A 1 272 ? 3.820 6.226 12.731 1.00 84.81 272 GLY A O 1
ATOM 2043 N N . ARG A 1 273 ? 2.552 5.104 11.264 1.00 88.44 273 ARG A N 1
ATOM 2044 C CA . ARG A 1 273 ? 3.261 3.824 11.331 1.00 88.44 273 ARG A CA 1
ATOM 2045 C C . ARG A 1 273 ? 4.056 3.625 10.065 1.00 88.44 273 ARG A C 1
ATOM 2047 O O . ARG A 1 273 ? 3.519 3.767 8.970 1.00 88.44 273 ARG A O 1
ATOM 2054 N N . ASP A 1 274 ? 5.286 3.171 10.239 1.00 94.56 274 ASP A N 1
ATOM 2055 C CA . ASP A 1 274 ? 6.095 2.702 9.126 1.00 94.56 274 ASP A CA 1
ATOM 2056 C C . ASP A 1 274 ? 5.452 1.462 8.509 1.00 94.56 274 ASP A C 1
ATOM 2058 O O . ASP A 1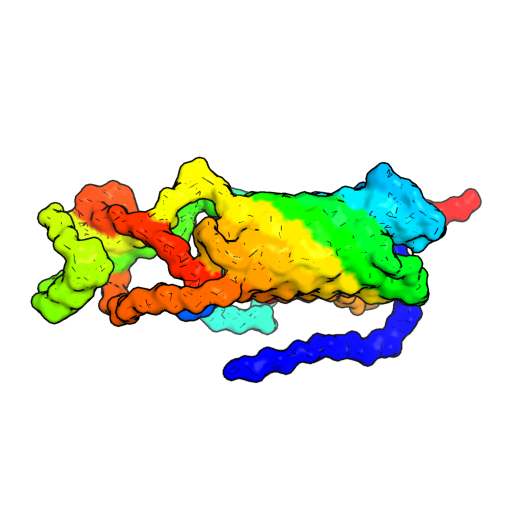 274 ? 4.944 0.589 9.222 1.00 94.56 274 ASP A O 1
ATOM 2062 N N . GLN A 1 275 ? 5.470 1.391 7.185 1.00 95.19 275 GLN A N 1
ATOM 2063 C CA . GLN A 1 275 ? 4.885 0.311 6.403 1.00 95.19 275 GLN A CA 1
ATOM 2064 C C . GLN A 1 275 ? 5.963 -0.347 5.556 1.00 95.19 275 GLN A C 1
ATOM 2066 O O . GLN A 1 275 ? 6.882 0.310 5.069 1.00 95.19 275 GLN A O 1
ATOM 2071 N N . TYR A 1 276 ? 5.837 -1.651 5.348 1.00 96.31 276 TYR A N 1
ATOM 2072 C CA . TYR A 1 276 ? 6.655 -2.365 4.383 1.00 96.31 276 TYR A CA 1
ATOM 2073 C C . TYR A 1 276 ? 5.805 -3.3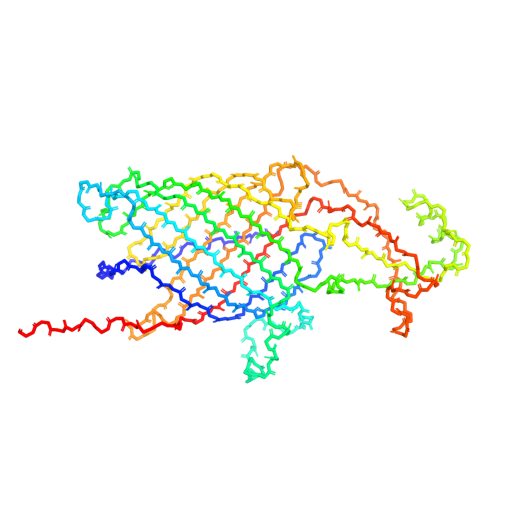02 3.535 1.00 96.31 276 TYR A C 1
ATOM 2075 O O . TYR A 1 276 ? 4.737 -3.766 3.941 1.00 96.31 276 TYR A O 1
ATOM 2083 N N . ARG A 1 277 ? 6.320 -3.598 2.348 1.00 95.69 277 ARG A N 1
ATOM 2084 C CA . ARG A 1 277 ? 5.793 -4.583 1.416 1.00 95.69 277 ARG A CA 1
ATOM 2085 C C . ARG A 1 277 ? 6.963 -5.283 0.748 1.00 95.69 277 ARG A C 1
ATOM 2087 O O . ARG A 1 277 ? 7.854 -4.622 0.237 1.00 95.69 277 ARG A O 1
ATOM 2094 N N . ILE A 1 278 ? 6.948 -6.603 0.713 1.00 95.88 278 ILE A N 1
ATOM 2095 C CA . ILE A 1 278 ? 7.889 -7.422 -0.052 1.00 95.88 278 ILE A CA 1
ATOM 2096 C C . ILE A 1 278 ? 7.096 -8.450 -0.839 1.00 95.88 278 ILE A C 1
ATOM 2098 O O . ILE A 1 278 ? 6.055 -8.909 -0.375 1.00 95.88 278 ILE A O 1
ATOM 2102 N N . GLY A 1 279 ? 7.549 -8.823 -2.025 1.00 94.31 279 GLY A N 1
ATOM 2103 C CA . GLY A 1 279 ? 6.829 -9.836 -2.775 1.00 94.31 279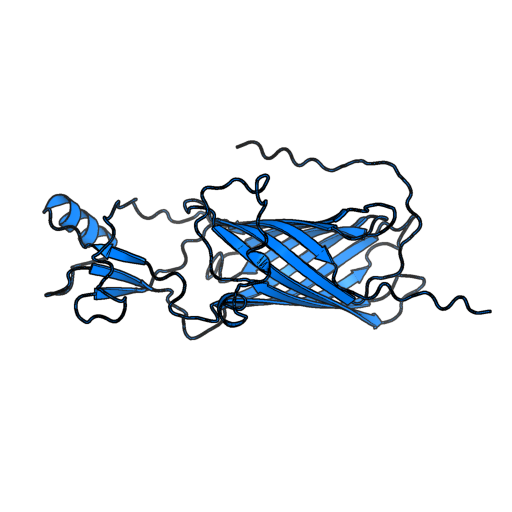 GLY A CA 1
ATOM 2104 C C . GLY A 1 279 ? 7.528 -10.325 -4.022 1.00 94.31 279 GLY A C 1
ATOM 2105 O O . GLY A 1 279 ? 8.586 -9.838 -4.426 1.00 94.31 279 GLY A O 1
ATOM 2106 N N . VAL A 1 280 ? 6.874 -11.312 -4.620 1.00 95.00 280 VAL A N 1
ATOM 2107 C CA . VAL A 1 280 ? 7.259 -11.958 -5.866 1.00 95.00 280 VAL A CA 1
ATOM 2108 C C . VAL A 1 280 ? 6.056 -11.972 -6.791 1.00 95.00 280 VAL A C 1
ATOM 2110 O O . VAL A 1 280 ? 4.938 -12.266 -6.371 1.00 95.00 280 VAL A O 1
ATOM 2113 N N . GLY A 1 281 ? 6.279 -11.679 -8.065 1.00 93.50 281 GLY A N 1
ATOM 2114 C CA . GLY A 1 281 ? 5.246 -11.804 -9.080 1.00 93.50 281 GLY A CA 1
ATOM 2115 C C . GLY A 1 281 ? 5.775 -12.292 -10.411 1.00 93.50 281 GLY A C 1
ATOM 2116 O O . GLY A 1 281 ? 6.967 -12.220 -10.701 1.00 93.50 281 GLY A O 1
ATOM 2117 N N . PHE A 1 282 ? 4.854 -12.785 -11.222 1.00 92.50 282 PHE A N 1
ATOM 2118 C CA . PHE A 1 282 ? 5.112 -13.288 -12.556 1.00 92.50 282 PHE A CA 1
ATOM 2119 C C . PHE A 1 282 ? 4.612 -12.296 -13.587 1.00 92.50 282 PHE A C 1
ATOM 2121 O O . PHE A 1 282 ? 3.562 -11.686 -13.403 1.00 92.50 282 PHE A O 1
ATOM 2128 N N . HIS A 1 283 ? 5.362 -12.130 -14.669 1.00 90.00 283 HIS A N 1
ATOM 2129 C CA . HIS A 1 283 ? 4.977 -11.230 -15.745 1.00 90.00 283 HIS A CA 1
ATOM 2130 C C . HIS A 1 283 ? 4.065 -11.908 -16.767 1.00 90.00 283 HIS A C 1
ATOM 2132 O O . HIS A 1 283 ? 4.432 -12.910 -17.381 1.00 90.00 283 HIS A O 1
ATOM 2138 N N . PHE A 1 284 ? 2.906 -11.297 -16.992 1.00 83.75 284 PHE A N 1
ATOM 2139 C CA . PHE A 1 284 ? 1.870 -11.730 -17.919 1.00 83.75 284 PHE A CA 1
ATOM 2140 C C . PHE A 1 284 ? 1.763 -10.725 -19.059 1.00 83.75 284 PHE A C 1
ATOM 2142 O O . PHE A 1 284 ? 0.881 -9.881 -19.109 1.00 83.75 284 PHE A O 1
ATOM 2149 N N . GLY A 1 285 ? 2.698 -10.784 -19.994 1.00 74.56 285 GLY A N 1
ATOM 2150 C CA . GLY A 1 285 ? 2.668 -9.918 -21.162 1.00 74.56 285 GLY A CA 1
ATOM 2151 C C . GLY A 1 285 ? 3.303 -10.628 -22.331 1.00 74.56 285 GLY A C 1
ATOM 2152 O O . GLY A 1 285 ? 4.329 -11.295 -22.169 1.00 74.56 285 GLY A O 1
ATOM 2153 N N . SER A 1 286 ? 2.693 -10.495 -23.509 1.00 53.47 286 SER A N 1
ATOM 2154 C CA . SER A 1 286 ? 3.287 -10.994 -24.739 1.00 53.47 286 SER A CA 1
ATOM 2155 C C . SER A 1 286 ? 4.636 -10.309 -24.884 1.00 53.47 286 SER A C 1
ATOM 2157 O O . SER A 1 286 ? 4.694 -9.109 -25.159 1.00 53.47 286 SER A O 1
ATOM 2159 N N . GLY A 1 287 ? 5.725 -11.055 -24.675 1.00 55.97 287 GLY A N 1
ATOM 2160 C CA . GLY A 1 287 ? 7.023 -10.633 -25.168 1.00 55.97 287 GLY A CA 1
ATOM 2161 C C . GLY A 1 287 ? 6.783 -10.310 -26.627 1.00 55.97 287 GLY A C 1
ATOM 2162 O O . GLY A 1 287 ? 6.428 -11.220 -27.377 1.00 55.97 287 GLY A O 1
ATOM 2163 N N . ALA A 1 288 ? 6.817 -9.020 -26.977 1.00 53.62 288 ALA A N 1
ATOM 2164 C CA . ALA A 1 288 ? 6.596 -8.583 -28.338 1.00 53.62 288 ALA A CA 1
ATOM 2165 C C . ALA A 1 288 ? 7.583 -9.401 -29.157 1.00 53.62 288 ALA A C 1
ATOM 2167 O O . ALA A 1 288 ? 8.797 -9.202 -29.044 1.00 53.62 288 ALA A O 1
ATOM 2168 N N . ARG A 1 289 ? 7.077 -10.421 -29.867 1.00 53.22 289 ARG A N 1
ATOM 2169 C CA . ARG A 1 289 ? 7.888 -11.188 -30.795 1.00 53.22 289 ARG A CA 1
ATOM 2170 C C . ARG A 1 289 ? 8.413 -10.103 -31.705 1.00 53.22 289 ARG A C 1
ATOM 2172 O O . ARG A 1 289 ? 7.623 -9.487 -32.417 1.00 53.22 289 ARG A O 1
ATOM 2179 N N . ARG A 1 290 ? 9.714 -9.807 -31.617 1.00 55.09 290 ARG A N 1
ATOM 2180 C CA . ARG A 1 290 ? 10.383 -9.062 -32.671 1.00 55.09 290 ARG A CA 1
ATOM 2181 C C . ARG A 1 290 ? 10.003 -9.835 -33.920 1.00 55.09 290 ARG A C 1
ATOM 2183 O O . ARG A 1 290 ? 10.449 -10.970 -34.083 1.00 55.09 290 ARG A O 1
ATOM 2190 N N . ARG A 1 291 ? 9.098 -9.282 -34.733 1.00 48.56 291 ARG A N 1
ATOM 2191 C CA . ARG A 1 291 ? 8.993 -9.701 -36.119 1.00 48.56 291 ARG A CA 1
ATOM 2192 C C . ARG A 1 291 ? 10.411 -9.494 -36.617 1.00 48.56 291 ARG A C 1
ATOM 2194 O O . ARG A 1 291 ? 10.882 -8.359 -36.646 1.00 48.56 291 ARG A O 1
ATOM 2201 N N . ALA A 1 292 ? 11.131 -10.592 -36.821 1.00 49.88 292 ALA A N 1
ATOM 2202 C CA . ALA A 1 292 ? 12.347 -10.548 -37.596 1.00 49.88 292 ALA A CA 1
ATOM 2203 C C . ALA A 1 292 ? 11.893 -9.948 -38.924 1.00 49.88 292 ALA A C 1
ATOM 2205 O O . ALA A 1 292 ? 11.101 -10.570 -39.632 1.00 49.88 292 ALA A O 1
ATOM 2206 N N . ALA A 1 293 ? 12.245 -8.685 -39.155 1.00 52.59 293 ALA A N 1
ATOM 2207 C CA . ALA A 1 293 ? 12.139 -8.112 -40.477 1.00 52.59 293 ALA A CA 1
ATOM 2208 C C . ALA A 1 293 ? 13.012 -9.016 -41.353 1.00 52.59 293 ALA A C 1
ATOM 2210 O O . ALA A 1 293 ? 14.215 -9.124 -41.106 1.00 52.59 293 ALA A O 1
ATOM 2211 N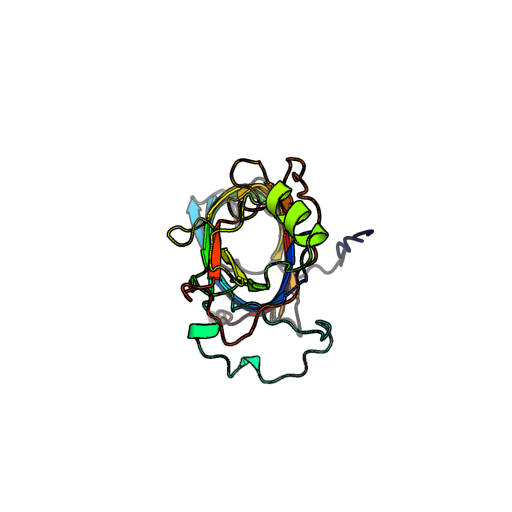 N . ARG A 1 294 ? 12.351 -9.792 -42.212 1.00 55.19 294 ARG A N 1
ATOM 2212 C CA . ARG A 1 294 ? 12.983 -10.455 -43.346 1.00 55.19 294 ARG A CA 1
ATOM 2213 C C . ARG A 1 294 ? 13.197 -9.411 -44.424 1.00 55.19 294 ARG A C 1
ATOM 2215 O O . ARG A 1 294 ? 12.302 -8.544 -44.543 1.00 55.19 294 ARG A O 1
#

Secondary structure (DSSP, 8-state):
-------------PPPPP---EEEEEEEEEEEETTS--EEEEEEEEEEEEEEE--SSTT-SEEEEEEEEEEPPPB---S-GGG---GGGGSS-HHHH-SEEEEEEEEEEESS--BTTBEEEEEEEEEEEEESSTTTTPEEEEPP-SHHHHHHHHHHH-PPPTT--EEEEE-TTTTSPEEEEEEEEEEE-TTS-EEEEEEEEETTT-SSS-EEEEEEEEEEEETTEEEEEEEEEEEEESSPP-PPPP----B--TT--TTSTTEEEEE-------EEEEEEEEE-S---------

Foldseek 3Di:
DDPPPPPPPDPDLDDQDPDCQWWKKWFKKWKDWVPGDIFIKTKIKIKGKDFPADDDDDPQGKMKMKMKMAIFFTDDDPDDPVPPPDPCVVPDPVVRRRQKMKIKIWMWHWPDDQDSQKTKTKIKMKTWMDTPDQQRPWFKFFQDPDPVLQVLCCVQQNHDDPLAGIEIAGAPPSPDTWIWIWTFMWIADSQGKIWTWIKTDTCLQPVPFIKTKIKIKDQDADPNDSFKIKIKMKIATPDDFDDDPDRDTHGDDPVDRCPHPNYHYDHDRNGNIIMMMIIMITIDDPPPPPPPPD

Radius of gyration: 22.48 Å; chains: 1; bounding box: 55×40×80 Å

pLDDT: mean 83.73, std 16.52, range [22.16, 98.19]

Sequence (294 aa):
MRFLIFLPLCGGLAAPIPDQSVRIIAGLEQSGASGASSAQRQFVNLFREWTVAAGSGRGGGVRWWGDVRLTSAPRQSAEPLVQIHSPTAARTPVSELAQAAELLTGLRIPLTHPRRGAALSFVAAAGASGLLNPDAGVTVLALPTDAHGRSRFEQIYGAIPAGKQAIAFVPPDRDRYFRQAWLGIRATAANGATVDLLAGRNESVTRRGAVLRLEVFHPVTVRGRRLIYVFGCVQMATAQPKHSPRLLMAPSDPALPATDPRVWQMPQTPAGRDQYRIGVGFHFGSGARRRAAR